Protein AF-A0A2P5GHD5-F1 (afdb_monomer)

pLDDT: mean 93.05, std 5.22, range [70.94, 98.5]

Radius of gyration: 21.15 Å; Cα contacts (8 Å, |Δi|>4): 449; chains: 1; bounding box: 54×33×58 Å

Mean predicted aligned error: 4.57 Å

Nearest PDB structures (foldseek):
  8h5y-assembly2_A  TM=4.464E-01  e=5.348E+00  Escherichia coli K-12
  3ogd-assembly1_A  TM=4.741E-01  e=8.428E+00  Escherichia coli K-12

Secondary structure (DSSP, 8-state):
---HHHHHHHH-TT-EE-GGGEEEEEEEETTEEEEEEEEEETTTEEEEEEEES---HHHHHHHHHH---SS---S-EEEE----TT---EEEEEEGGG--TTTTTSTTTGGGEEEEEEE-TTS--S---HHHHHHHIIIII-TT-TTPPP----EEEEEETTTTEE-STT--EE--HHHHHHHHHHHTT-TT-EEEEE-TTS-EEEEEEETTEEEEEETTEEEEEEHHHHHHHHHHHHH-

Organism: NCBI:txid2022662

Foldseek 3Di:
DDDPVLCCQQPNDQWDDDPQQKIWHWDDDPVWIKIWIWRDDPPAFIEIEIAIRDDDVPVVVQLVVQDDDPDQDPAWDKDAHDDDPLRQGIKIKHAPLLDCPCPPRQVVRRNRYIYIFRAHPQLALSHDDSVRSVCSCPPPQVSNYSNDDHWGWKWKFWAQPVVRDTDDDPGTDTDTPVVVLVVLVSQAQGPPIWMWIATSNRFIWIWHYHHQKIWIQGPVGIDIDGPVCVSVVVVVVHRD

Structure (mmCIF, N/CA/C/O backbone):
data_AF-A0A2P5GHD5-F1
#
_entry.id   AF-A0A2P5GHD5-F1
#
loop_
_atom_site.group_PDB
_atom_site.id
_atom_site.type_symbol
_atom_site.label_atom_id
_atom_site.label_alt_id
_atom_site.label_comp_id
_atom_site.label_asym_id
_atom_site.label_entity_id
_atom_site.label_seq_id
_atom_site.pdbx_PDB_ins_code
_atom_site.Cartn_x
_atom_site.Cartn_y
_atom_site.Cartn_z
_atom_site.occupancy
_atom_site.B_iso_or_equiv
_atom_site.auth_seq_id
_atom_site.auth_comp_id
_atom_site.auth_asym_id
_atom_site.auth_atom_id
_atom_site.pdbx_PDB_model_num
ATOM 1 N N . MET A 1 1 ? 19.224 -9.158 -13.650 1.00 85.81 1 MET A N 1
ATOM 2 C CA . MET A 1 1 ? 19.595 -7.791 -14.054 1.00 85.81 1 MET A CA 1
ATOM 3 C C . MET A 1 1 ? 19.069 -7.522 -15.447 1.00 85.81 1 MET A C 1
ATOM 5 O O . MET A 1 1 ? 19.500 -8.164 -16.404 1.00 85.81 1 MET A O 1
ATOM 9 N N . ILE A 1 2 ? 18.121 -6.603 -15.529 1.00 91.50 2 ILE A N 1
ATOM 10 C CA . ILE A 1 2 ? 17.525 -6.087 -16.758 1.00 91.50 2 ILE A CA 1
ATOM 11 C C . ILE A 1 2 ? 18.485 -5.067 -17.388 1.00 91.50 2 ILE A C 1
ATOM 13 O O . ILE A 1 2 ? 19.127 -4.286 -16.685 1.00 91.50 2 ILE A O 1
ATOM 17 N N . THR A 1 3 ? 18.615 -5.085 -18.713 1.00 91.94 3 THR A N 1
ATOM 18 C CA . THR A 1 3 ? 19.484 -4.164 -19.463 1.00 91.94 3 THR A CA 1
ATOM 19 C C . THR A 1 3 ? 18.675 -3.149 -20.266 1.00 91.94 3 THR A C 1
ATOM 21 O O . THR A 1 3 ? 17.486 -3.342 -20.504 1.00 91.94 3 THR A O 1
ATOM 24 N N . TYR A 1 4 ? 19.329 -2.087 -20.743 1.00 92.12 4 TYR A N 1
ATOM 25 C CA . TYR A 1 4 ? 18.703 -1.124 -21.655 1.00 92.12 4 TYR A CA 1
ATOM 26 C C . TYR A 1 4 ? 18.095 -1.807 -22.893 1.00 92.12 4 TYR A C 1
ATOM 28 O O . TYR A 1 4 ? 16.948 -1.546 -23.238 1.00 92.12 4 TYR A O 1
ATOM 36 N N . GLN A 1 5 ? 18.825 -2.741 -23.518 1.00 93.06 5 GLN A N 1
ATOM 37 C CA . GLN A 1 5 ? 18.338 -3.447 -24.708 1.00 93.06 5 GLN A CA 1
ATOM 38 C C . GLN A 1 5 ? 17.098 -4.297 -24.410 1.00 93.06 5 GLN A C 1
ATOM 40 O O . GLN A 1 5 ? 16.215 -4.407 -25.255 1.00 93.06 5 GLN A O 1
ATOM 45 N N . ASP A 1 6 ? 17.007 -4.871 -23.208 1.00 93.31 6 ASP A N 1
ATOM 46 C CA . ASP A 1 6 ? 15.816 -5.612 -22.785 1.00 93.31 6 ASP A CA 1
ATOM 47 C C . ASP A 1 6 ? 14.590 -4.704 -22.721 1.00 93.31 6 ASP A C 1
ATOM 49 O O . ASP A 1 6 ? 13.514 -5.086 -23.174 1.00 93.31 6 ASP A O 1
ATOM 53 N N . LEU A 1 7 ? 14.768 -3.490 -22.194 1.00 94.00 7 LEU A N 1
ATOM 54 C CA . LEU A 1 7 ? 13.704 -2.495 -22.134 1.00 94.00 7 LEU A CA 1
ATOM 55 C C . LEU A 1 7 ? 13.294 -2.028 -23.529 1.00 94.00 7 LEU A C 1
ATOM 57 O O . LEU A 1 7 ? 12.102 -1.976 -23.806 1.00 94.00 7 LEU A O 1
ATOM 61 N N . VAL A 1 8 ? 14.253 -1.761 -24.420 1.00 94.06 8 VAL A N 1
ATOM 62 C CA . VAL A 1 8 ? 13.951 -1.370 -25.807 1.00 94.06 8 VAL A CA 1
ATOM 63 C C . VAL A 1 8 ? 13.202 -2.477 -26.545 1.00 94.06 8 VAL A C 1
ATOM 65 O O . VAL A 1 8 ? 12.198 -2.213 -27.200 1.00 94.06 8 VAL A O 1
ATOM 68 N N . ASN A 1 9 ? 13.632 -3.731 -26.393 1.00 92.81 9 ASN A N 1
ATOM 69 C CA . ASN A 1 9 ? 12.963 -4.872 -27.017 1.00 92.81 9 ASN A CA 1
ATOM 70 C C . ASN A 1 9 ? 11.546 -5.097 -26.462 1.00 92.81 9 ASN A C 1
ATOM 72 O O . ASN A 1 9 ? 10.671 -5.546 -27.197 1.00 92.81 9 ASN A O 1
ATOM 76 N N . GLY A 1 10 ? 11.326 -4.819 -25.172 1.00 90.12 10 GLY A N 1
ATOM 77 C CA . GLY A 1 10 ? 10.049 -5.061 -24.499 1.00 90.12 10 GLY A CA 1
ATOM 78 C C . GLY A 1 10 ? 9.042 -3.910 -24.580 1.00 90.12 10 GLY A C 1
ATOM 79 O O . GLY A 1 10 ? 7.839 -4.155 -24.609 1.00 90.12 10 GLY A O 1
ATOM 80 N N . PHE A 1 11 ? 9.518 -2.664 -24.605 1.00 90.50 11 PHE A N 1
ATOM 81 C CA . PHE A 1 11 ? 8.690 -1.457 -24.469 1.00 90.50 11 PHE A CA 1
ATOM 82 C C . PHE A 1 11 ? 8.931 -0.415 -25.575 1.00 90.50 11 PHE A C 1
ATOM 84 O O . PHE A 1 11 ? 8.240 0.602 -25.608 1.00 90.50 11 PHE A O 1
ATOM 91 N N . GLY A 1 12 ? 9.854 -0.671 -26.507 1.00 88.88 12 GLY A N 1
ATOM 92 C CA . GLY A 1 12 ? 10.156 0.205 -27.640 1.00 88.88 12 GLY A CA 1
ATOM 93 C C . GLY A 1 12 ? 11.218 1.265 -27.341 1.00 88.88 12 GLY A C 1
ATOM 94 O O . GLY A 1 12 ? 11.852 1.268 -26.294 1.00 88.88 12 GLY A O 1
ATOM 95 N N . GLU A 1 13 ? 11.433 2.184 -28.281 1.00 81.31 13 GLU A N 1
ATOM 96 C CA . GLU A 1 13 ? 12.562 3.132 -28.254 1.00 81.31 13 GLU A CA 1
ATOM 97 C C . GLU A 1 13 ? 12.368 4.345 -27.322 1.00 81.31 13 GLU A C 1
ATOM 99 O O . GLU A 1 13 ? 13.263 5.176 -27.198 1.00 81.31 13 GLU A O 1
ATOM 104 N N . SER A 1 14 ? 11.238 4.449 -26.616 1.00 85.31 14 SER A N 1
ATOM 105 C CA . SER A 1 14 ? 10.939 5.557 -25.690 1.00 85.31 14 SER A CA 1
ATOM 106 C C . SER A 1 14 ? 11.688 5.479 -24.348 1.00 85.31 14 SER A C 1
ATOM 108 O O . SER A 1 14 ? 11.356 6.208 -23.412 1.00 85.31 14 SER A O 1
ATOM 110 N N . ILE A 1 15 ? 12.688 4.597 -24.232 1.00 94.81 15 ILE A N 1
ATOM 111 C CA . ILE A 1 15 ? 13.486 4.431 -23.015 1.00 94.81 15 ILE A CA 1
ATOM 112 C C . ILE A 1 15 ? 14.480 5.585 -22.877 1.00 94.81 15 ILE A C 1
ATOM 114 O O . ILE A 1 15 ? 15.454 5.696 -23.626 1.00 94.81 15 ILE A O 1
ATOM 118 N N . GLU A 1 16 ? 14.288 6.391 -21.843 1.00 94.81 16 GLU A N 1
ATOM 119 C CA . GLU A 1 16 ? 15.212 7.432 -21.416 1.00 94.81 16 GLU A CA 1
ATOM 120 C C . GLU A 1 16 ? 16.209 6.861 -20.397 1.00 94.81 16 GLU A C 1
ATOM 122 O O . GLU A 1 16 ? 15.845 6.110 -19.488 1.00 94.81 16 GLU A O 1
ATOM 127 N N . THR A 1 17 ? 17.484 7.234 -20.518 1.00 93.75 17 THR A N 1
ATOM 128 C CA . THR A 1 17 ? 18.496 6.937 -19.494 1.00 93.75 17 THR A CA 1
ATOM 129 C C . THR A 1 17 ? 18.671 8.157 -18.601 1.00 93.75 17 THR A C 1
ATOM 131 O O . THR A 1 17 ? 19.081 9.222 -19.060 1.00 93.75 17 THR A O 1
ATOM 134 N N . LEU A 1 18 ? 18.367 7.993 -17.318 1.00 92.88 18 LEU A N 1
ATOM 135 C CA . LEU A 1 18 ? 18.652 8.962 -16.269 1.00 92.88 18 LEU A CA 1
ATOM 136 C C . LEU A 1 18 ? 20.032 8.668 -15.647 1.00 92.88 18 LEU A C 1
ATOM 138 O O . LEU A 1 18 ? 20.788 7.808 -16.105 1.00 92.88 18 LEU A O 1
ATOM 142 N N . LYS A 1 19 ? 20.402 9.407 -14.598 1.00 87.19 19 LYS A N 1
ATOM 143 C CA . LYS A 1 19 ? 21.680 9.201 -13.897 1.00 87.19 19 LYS A CA 1
ATOM 144 C C . LYS A 1 19 ? 21.729 7.844 -13.180 1.00 87.19 19 LYS A C 1
ATOM 146 O O . LYS A 1 19 ? 20.702 7.244 -12.881 1.00 87.19 19 LYS A O 1
ATOM 151 N N . ASP A 1 20 ? 22.948 7.378 -12.907 1.00 83.31 20 ASP A N 1
ATOM 152 C CA . ASP A 1 20 ? 23.245 6.245 -12.016 1.00 83.31 20 ASP A CA 1
ATOM 153 C C . ASP A 1 20 ? 22.581 4.905 -12.384 1.00 83.31 20 ASP A C 1
ATOM 155 O O . ASP A 1 20 ? 22.297 4.080 -11.515 1.00 83.31 20 ASP A O 1
ATOM 159 N N . GLY A 1 21 ? 22.368 4.658 -13.682 1.00 86.06 21 GLY A N 1
ATOM 160 C CA . GLY A 1 21 ? 21.800 3.397 -14.175 1.00 86.06 21 GLY A CA 1
ATOM 161 C C . GLY A 1 21 ? 20.287 3.287 -13.984 1.00 86.06 21 GLY A C 1
ATOM 162 O O . GLY A 1 21 ? 19.753 2.179 -13.905 1.00 86.06 21 GLY A O 1
ATOM 163 N N . VAL A 1 22 ? 19.604 4.427 -13.866 1.00 94.44 22 VAL A N 1
ATOM 164 C CA . VAL A 1 22 ? 18.144 4.505 -13.844 1.00 94.44 22 VAL A CA 1
ATOM 165 C C . VAL A 1 22 ? 17.623 4.665 -15.271 1.00 94.44 22 VAL A C 1
ATOM 167 O O . VAL A 1 22 ? 18.031 5.572 -15.992 1.00 94.44 22 VAL A O 1
ATOM 170 N N . PHE A 1 23 ? 16.691 3.809 -15.668 1.00 96.44 23 PHE A N 1
ATOM 171 C CA . PHE A 1 23 ? 15.946 3.913 -16.917 1.00 96.44 23 PHE A CA 1
ATOM 172 C C . PHE A 1 23 ? 14.531 4.394 -16.643 1.00 96.44 23 PHE A C 1
ATOM 174 O O . PHE A 1 23 ? 13.930 4.035 -15.633 1.00 96.44 23 PHE A O 1
ATOM 181 N N . LYS A 1 24 ? 13.985 5.181 -17.558 1.00 97.31 24 LYS A N 1
ATOM 182 C CA . LYS A 1 24 ? 12.635 5.723 -17.476 1.00 97.31 24 LYS A CA 1
ATOM 183 C C . LYS A 1 24 ? 11.902 5.442 -18.774 1.00 97.31 24 LYS A C 1
ATOM 185 O O . LYS A 1 24 ? 12.465 5.606 -19.849 1.00 97.31 24 LYS A O 1
ATOM 190 N N . PHE A 1 25 ? 10.649 5.024 -18.673 1.00 96.12 25 PHE A N 1
ATOM 191 C CA . PHE A 1 25 ? 9.790 4.798 -19.830 1.00 96.12 25 PHE A CA 1
ATOM 192 C C . PHE A 1 25 ? 8.318 4.894 -19.448 1.00 96.12 25 PHE A C 1
ATOM 194 O O . PHE A 1 25 ? 7.948 4.812 -18.273 1.00 96.12 25 PHE A O 1
ATOM 201 N N . LYS A 1 26 ? 7.463 5.097 -20.448 1.00 94.75 26 LYS A N 1
ATOM 202 C CA . LYS A 1 26 ? 6.037 5.363 -20.253 1.00 94.75 26 LYS A CA 1
ATOM 203 C C . LYS A 1 26 ? 5.220 4.235 -20.872 1.00 94.75 26 LYS A C 1
ATOM 205 O O . LYS A 1 26 ? 5.523 3.774 -21.967 1.00 94.75 26 LYS A O 1
ATOM 210 N N . ILE A 1 27 ? 4.183 3.802 -20.164 1.00 92.81 27 ILE A N 1
ATOM 211 C CA . ILE A 1 27 ? 3.123 2.955 -20.711 1.00 92.81 27 ILE A CA 1
ATOM 212 C C . ILE A 1 27 ? 1.876 3.826 -20.778 1.00 92.81 27 ILE A C 1
ATOM 214 O O . ILE A 1 27 ? 1.334 4.224 -19.746 1.00 92.81 27 ILE A O 1
ATOM 218 N N . GLU A 1 28 ? 1.448 4.144 -21.992 1.00 92.88 28 GLU A N 1
ATOM 219 C CA . GLU A 1 28 ? 0.293 5.000 -22.239 1.00 92.88 28 GLU A CA 1
ATOM 220 C C . GLU A 1 28 ? -0.932 4.147 -22.556 1.00 92.88 28 GLU A C 1
ATOM 222 O O . GLU A 1 28 ? -0.920 3.306 -23.455 1.00 92.88 28 GLU A O 1
ATOM 227 N N . VAL A 1 29 ? -2.005 4.369 -21.803 1.00 91.62 29 VAL A N 1
ATOM 228 C CA . VAL A 1 29 ? -3.330 3.813 -22.084 1.00 91.62 29 VAL A CA 1
ATOM 229 C C . VAL A 1 29 ? -4.346 4.958 -22.118 1.00 91.62 29 VAL A C 1
ATOM 231 O O . VAL A 1 29 ? -4.087 6.011 -21.538 1.00 91.62 29 VAL A O 1
ATOM 234 N N . PRO A 1 30 ? -5.533 4.794 -22.732 1.00 95.06 30 PRO A N 1
ATOM 235 C CA . PRO A 1 30 ? -6.465 5.912 -22.924 1.00 95.06 30 PRO A CA 1
ATOM 236 C C . PRO A 1 30 ? -6.857 6.674 -21.648 1.00 95.06 30 PRO A C 1
ATOM 238 O O . PRO A 1 30 ? -7.189 7.852 -21.712 1.00 95.06 30 PRO A O 1
ATOM 241 N N . ALA A 1 31 ? -6.844 6.007 -20.490 1.00 95.19 31 ALA A N 1
ATOM 242 C CA . ALA A 1 31 ? -7.262 6.594 -19.219 1.00 95.19 31 ALA A CA 1
ATOM 243 C C . ALA A 1 31 ? -6.120 7.222 -18.399 1.00 95.19 31 ALA A C 1
ATOM 245 O O . ALA A 1 31 ? -6.403 7.979 -17.470 1.00 95.19 31 ALA A O 1
ATOM 246 N N . PHE A 1 32 ? -4.859 6.858 -18.653 1.00 95.69 32 PHE A N 1
ATOM 247 C CA . PHE A 1 32 ? -3.715 7.327 -17.868 1.00 95.69 32 PHE A CA 1
ATOM 248 C C . PHE A 1 32 ? -2.374 6.991 -18.524 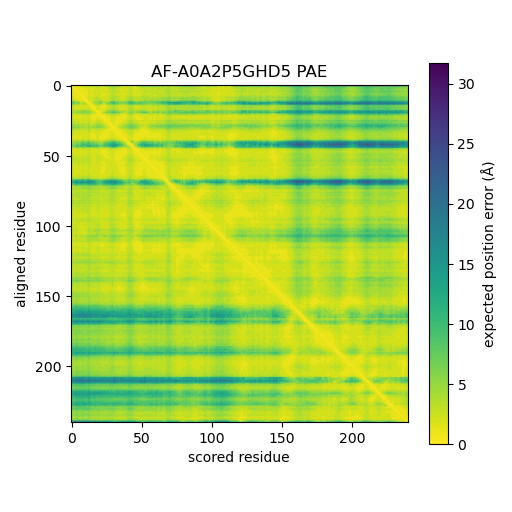1.00 95.69 32 PHE A C 1
ATOM 250 O O . PHE A 1 32 ? -2.258 6.043 -19.301 1.00 95.69 32 PHE A O 1
ATOM 257 N N . THR A 1 33 ? -1.337 7.702 -18.092 1.00 96.50 33 THR A N 1
ATOM 258 C CA . THR A 1 33 ? 0.060 7.370 -18.379 1.00 96.50 33 THR A CA 1
ATOM 259 C C . THR A 1 33 ? 0.704 6.790 -17.129 1.00 96.50 33 THR A C 1
ATOM 261 O O . THR A 1 33 ? 0.609 7.368 -16.046 1.00 96.50 33 THR A O 1
ATOM 264 N N . LEU A 1 34 ? 1.359 5.638 -17.263 1.00 96.62 34 LEU A N 1
ATOM 265 C CA . LEU A 1 34 ? 2.167 5.042 -16.206 1.00 96.62 34 LEU A CA 1
ATOM 266 C C . LEU A 1 34 ? 3.647 5.284 -16.502 1.00 96.62 34 LEU A C 1
ATOM 268 O O . LEU A 1 34 ? 4.196 4.744 -17.462 1.00 96.62 34 LEU A O 1
ATOM 272 N N . PHE A 1 35 ? 4.292 6.073 -15.655 1.00 97.44 35 PHE A N 1
ATOM 273 C CA . PHE A 1 35 ? 5.732 6.276 -15.652 1.00 97.44 35 PHE A CA 1
ATOM 274 C C . PHE A 1 35 ? 6.396 5.133 -14.890 1.00 97.44 35 PHE A C 1
ATOM 276 O O . PHE A 1 35 ? 6.056 4.850 -13.739 1.00 97.44 35 PHE A O 1
ATOM 283 N N . ASN A 1 36 ? 7.335 4.467 -15.553 1.00 97.62 36 ASN A N 1
ATOM 284 C CA . ASN A 1 36 ? 8.119 3.370 -15.014 1.00 97.62 36 ASN A CA 1
ATOM 285 C C . ASN A 1 36 ? 9.557 3.851 -14.877 1.00 97.62 36 ASN A C 1
ATOM 287 O O . ASN A 1 36 ? 10.172 4.254 -15.862 1.00 97.62 36 ASN A O 1
ATOM 291 N N . TYR A 1 37 ? 10.083 3.774 -13.664 1.00 97.81 37 TYR A N 1
ATOM 292 C CA . TYR A 1 37 ? 11.466 4.078 -13.343 1.00 97.81 37 TYR A CA 1
ATOM 293 C C . TYR A 1 37 ? 12.121 2.787 -12.876 1.00 97.81 37 TYR A C 1
ATOM 295 O O . TYR A 1 37 ? 11.646 2.159 -11.934 1.00 97.81 37 TYR A O 1
ATOM 303 N N . LEU A 1 38 ? 13.169 2.344 -13.560 1.00 97.12 38 LEU A N 1
ATOM 304 C CA . LEU A 1 38 ? 13.866 1.104 -13.259 1.00 97.12 38 LEU A CA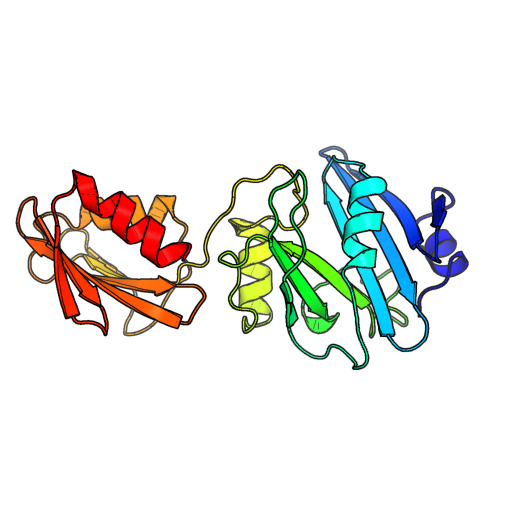 1
ATOM 305 C C . LEU A 1 38 ? 15.325 1.404 -12.947 1.00 97.12 38 LEU A C 1
ATOM 307 O O . LEU A 1 38 ? 16.085 1.790 -13.830 1.00 97.12 38 LEU A O 1
ATOM 311 N N . TRP A 1 39 ? 15.728 1.184 -11.703 1.00 95.19 39 TRP A N 1
ATOM 312 C CA . TRP A 1 39 ? 17.124 1.254 -11.303 1.00 95.19 39 TRP A CA 1
ATOM 313 C C . TRP A 1 39 ? 17.758 -0.132 -11.340 1.00 95.19 39 TRP A C 1
ATOM 315 O O . TRP A 1 39 ? 17.451 -0.987 -10.506 1.00 95.19 39 TRP A O 1
ATOM 325 N N . CYS A 1 40 ? 18.648 -0.358 -12.303 1.00 89.12 40 CYS A N 1
ATOM 326 C CA . CYS A 1 40 ? 19.341 -1.634 -12.456 1.00 89.12 40 CYS A CA 1
ATOM 327 C C . CYS A 1 40 ? 20.681 -1.590 -11.715 1.00 89.12 40 CYS A C 1
ATOM 329 O O . CYS A 1 40 ? 21.641 -0.980 -12.193 1.00 89.12 40 CYS A O 1
ATOM 331 N N . LYS A 1 41 ? 20.778 -2.256 -10.555 1.00 77.19 41 LYS A N 1
ATOM 332 C CA . LYS A 1 41 ? 22.007 -2.279 -9.749 1.00 77.19 41 LYS A CA 1
ATOM 333 C C . LYS A 1 41 ? 22.558 -3.691 -9.593 1.00 77.19 41 LYS A C 1
ATOM 335 O O . LYS A 1 41 ? 21.956 -4.574 -8.982 1.00 77.19 41 LYS A O 1
ATOM 340 N N . ARG A 1 42 ? 23.778 -3.897 -10.093 1.00 71.19 42 ARG A N 1
ATOM 341 C CA . ARG A 1 42 ? 24.470 -5.189 -10.010 1.00 71.19 42 ARG A CA 1
ATOM 342 C C . ARG A 1 42 ? 24.625 -5.633 -8.548 1.00 71.19 42 ARG A C 1
ATOM 344 O O . ARG A 1 42 ? 25.182 -4.901 -7.739 1.00 71.19 42 ARG A O 1
ATOM 351 N N . GLY A 1 43 ? 24.158 -6.842 -8.232 1.00 70.94 43 GLY A N 1
ATOM 352 C CA . GLY A 1 43 ? 24.301 -7.473 -6.912 1.00 70.94 43 GLY A CA 1
ATOM 353 C C . GLY A 1 43 ? 23.210 -7.140 -5.884 1.00 70.94 43 GLY A C 1
ATOM 354 O O . GLY A 1 43 ? 23.098 -7.863 -4.898 1.00 70.94 43 GLY A O 1
ATOM 355 N N . SER A 1 44 ? 22.386 -6.110 -6.116 1.00 73.19 44 SER A N 1
ATOM 356 C CA . SER A 1 44 ? 21.315 -5.693 -5.189 1.00 73.19 44 SER A CA 1
ATOM 357 C C . SER A 1 44 ? 19.896 -5.934 -5.723 1.00 73.19 44 SER A C 1
ATOM 359 O O . SER A 1 44 ? 18.945 -5.795 -4.958 1.00 73.19 44 SER A O 1
ATOM 361 N N . GLY A 1 45 ? 19.757 -6.314 -6.997 1.00 86.19 45 GLY A N 1
ATOM 362 C CA . GLY A 1 45 ? 18.473 -6.476 -7.688 1.00 86.19 45 GLY A CA 1
ATOM 363 C C . GLY A 1 45 ? 18.112 -5.269 -8.559 1.00 86.19 45 GLY A C 1
ATOM 364 O O . GLY A 1 45 ? 18.816 -4.256 -8.562 1.00 86.19 45 GLY A O 1
ATOM 365 N N . ASP A 1 46 ? 17.016 -5.396 -9.307 1.00 93.44 46 ASP A N 1
ATOM 366 C CA . ASP A 1 46 ? 16.482 -4.327 -10.157 1.00 93.44 46 ASP A CA 1
ATOM 367 C C . ASP A 1 46 ? 15.280 -3.685 -9.446 1.00 93.44 46 ASP A C 1
ATOM 369 O O . ASP A 1 46 ? 14.350 -4.388 -9.058 1.00 93.44 46 ASP A O 1
ATOM 373 N N . PHE A 1 47 ? 15.281 -2.365 -9.248 1.00 95.62 47 PHE A N 1
ATOM 374 C CA . PHE A 1 47 ? 14.259 -1.667 -8.457 1.00 95.62 47 PHE A CA 1
ATOM 375 C C . PHE A 1 47 ? 13.316 -0.869 -9.350 1.00 95.62 47 PHE A C 1
ATOM 377 O O . PHE A 1 47 ? 13.713 0.126 -9.955 1.00 95.62 47 PHE A O 1
ATOM 384 N N . LEU A 1 48 ? 12.053 -1.274 -9.391 1.00 97.56 48 LEU A N 1
ATOM 385 C CA . LEU A 1 48 ? 11.001 -0.620 -10.157 1.00 97.56 48 LEU A CA 1
ATOM 386 C C . LEU A 1 48 ? 10.206 0.328 -9.265 1.00 97.56 48 LEU A C 1
ATOM 388 O O . LEU A 1 48 ? 9.598 -0.105 -8.293 1.00 97.56 48 LEU A O 1
ATOM 392 N N . LEU A 1 49 ? 10.167 1.600 -9.628 1.00 98.12 49 LEU A N 1
ATOM 393 C CA . LEU A 1 49 ? 9.296 2.611 -9.051 1.00 98.12 49 LEU A CA 1
ATOM 394 C C . LEU A 1 49 ? 8.272 3.030 -10.113 1.00 98.12 49 LEU A C 1
ATOM 396 O O . LEU A 1 49 ? 8.610 3.201 -11.284 1.00 98.12 49 LEU A O 1
ATOM 400 N N . LEU A 1 50 ? 7.012 3.171 -9.707 1.00 97.56 50 LEU A N 1
ATOM 401 C CA . LEU A 1 50 ? 5.900 3.488 -10.600 1.00 97.56 50 LEU A CA 1
ATOM 402 C C . LEU A 1 50 ? 5.220 4.781 -10.175 1.00 97.56 50 LEU A C 1
ATOM 404 O O . LEU A 1 50 ? 5.061 5.030 -8.979 1.00 97.56 50 LEU A O 1
ATOM 408 N N . SER A 1 51 ? 4.775 5.550 -11.164 1.00 97.94 51 SER A N 1
ATOM 409 C CA . SER A 1 51 ? 3.949 6.733 -10.956 1.00 97.94 51 SER A CA 1
ATOM 410 C C . SER A 1 51 ? 2.879 6.852 -12.027 1.00 97.94 51 SER A C 1
ATOM 412 O O . SER A 1 51 ? 3.153 6.756 -13.222 1.00 97.94 51 SER A O 1
ATOM 414 N N . LYS A 1 52 ? 1.644 7.087 -11.611 1.00 97.50 52 LYS A N 1
ATOM 415 C CA . LYS A 1 52 ? 0.500 7.304 -12.482 1.00 97.50 52 LYS A CA 1
ATOM 416 C C . LYS A 1 52 ? 0.301 8.799 -12.689 1.00 97.50 52 LYS A C 1
ATOM 418 O O . LYS A 1 52 ? 0.083 9.534 -11.733 1.00 97.50 52 LYS A O 1
ATOM 423 N N . ASN A 1 53 ? 0.317 9.229 -13.949 1.00 97.75 53 ASN A N 1
ATOM 424 C CA . ASN A 1 53 ? 0.084 10.602 -14.412 1.00 97.75 53 ASN A CA 1
ATOM 425 C C . ASN A 1 53 ? 1.061 11.674 -13.892 1.00 97.75 53 ASN A C 1
ATOM 427 O O . ASN A 1 53 ? 0.909 12.836 -14.259 1.00 97.75 53 ASN A O 1
ATOM 431 N N . ILE A 1 54 ? 2.058 11.313 -13.080 1.00 97.50 54 ILE A N 1
ATOM 432 C CA . ILE A 1 54 ? 3.019 12.254 -12.495 1.00 97.50 54 ILE A CA 1
ATOM 433 C C . ILE A 1 54 ? 4.435 11.848 -12.897 1.00 97.50 54 ILE A C 1
ATOM 435 O O . ILE A 1 54 ? 4.889 10.746 -12.596 1.00 97.50 54 ILE A O 1
ATOM 439 N N . GLU A 1 55 ? 5.134 12.766 -13.552 1.00 97.19 55 GLU A N 1
ATOM 440 C CA . GLU A 1 55 ? 6.535 12.635 -13.942 1.00 97.19 55 GLU A CA 1
ATOM 441 C C . GLU A 1 55 ? 7.385 13.512 -13.019 1.00 97.19 55 GLU A C 1
ATOM 443 O O . GLU A 1 55 ? 7.293 14.738 -13.074 1.00 97.19 55 GLU A O 1
ATOM 448 N N . ASP A 1 56 ? 8.192 12.899 -12.153 1.00 97.62 56 ASP A N 1
ATOM 449 C CA . ASP A 1 56 ? 9.043 13.632 -11.209 1.00 97.62 56 ASP A CA 1
ATOM 450 C C . ASP A 1 56 ? 10.382 12.922 -10.989 1.00 97.62 56 ASP A C 1
ATOM 452 O O . ASP A 1 56 ? 10.610 12.180 -10.031 1.00 97.62 56 ASP A O 1
ATOM 456 N N . ASP A 1 57 ? 11.308 13.189 -11.905 1.00 97.19 57 ASP A N 1
ATOM 457 C CA . ASP A 1 57 ? 12.633 12.572 -11.923 1.00 97.19 57 ASP A CA 1
ATOM 458 C C . ASP A 1 57 ? 13.490 12.986 -10.705 1.00 97.19 57 ASP A C 1
ATOM 460 O O . ASP A 1 57 ? 14.409 12.260 -10.305 1.00 97.19 57 ASP A O 1
ATOM 464 N N . LYS A 1 58 ? 13.185 14.131 -10.070 1.00 96.69 58 LYS A N 1
ATOM 465 C CA . LYS A 1 58 ? 13.860 14.573 -8.838 1.00 96.69 58 LYS A CA 1
ATOM 466 C C . LYS A 1 58 ? 13.418 13.726 -7.655 1.00 96.69 58 LYS A C 1
ATOM 468 O O . LYS A 1 58 ? 14.271 13.290 -6.881 1.00 96.69 58 LYS A O 1
ATOM 473 N N . PHE A 1 59 ? 12.119 13.465 -7.526 1.00 97.75 59 PHE A N 1
ATOM 474 C CA . PHE A 1 59 ? 11.606 12.578 -6.489 1.00 97.75 59 PHE A CA 1
ATOM 475 C C . PHE A 1 59 ? 12.092 11.138 -6.673 1.00 97.75 59 PHE A C 1
ATOM 477 O O . PHE A 1 59 ? 12.504 10.509 -5.705 1.00 97.75 59 PHE A O 1
ATOM 484 N N . VAL A 1 60 ? 12.157 10.640 -7.908 1.00 97.56 60 VAL A N 1
ATOM 485 C CA . VAL A 1 60 ? 12.729 9.315 -8.215 1.00 97.56 60 VAL A CA 1
ATOM 486 C C . VAL A 1 60 ? 14.186 9.227 -7.761 1.00 97.56 60 VAL A C 1
ATOM 488 O O . VAL A 1 60 ? 14.574 8.280 -7.075 1.00 97.56 60 VAL A O 1
ATOM 491 N N . SER A 1 61 ? 14.985 10.244 -8.099 1.00 96.12 61 SER A N 1
ATOM 492 C CA . SER A 1 61 ? 16.389 10.334 -7.678 1.00 96.12 61 SER A CA 1
ATOM 493 C C . SER A 1 61 ? 16.510 10.369 -6.151 1.00 96.12 61 SER A C 1
ATOM 495 O O . SER A 1 61 ? 17.363 9.692 -5.578 1.00 96.12 61 SER A O 1
ATOM 497 N N . PHE A 1 62 ? 15.623 11.115 -5.483 1.00 96.62 62 PHE A N 1
ATOM 498 C CA . PHE A 1 62 ? 15.513 11.117 -4.028 1.00 96.62 62 PHE A CA 1
ATOM 499 C C . PHE A 1 62 ? 15.216 9.710 -3.490 1.00 96.62 62 PHE A C 1
ATOM 501 O O . PHE A 1 62 ? 15.997 9.223 -2.678 1.00 96.62 62 PHE A O 1
ATOM 508 N N . ILE A 1 63 ? 14.175 9.023 -3.974 1.00 96.88 63 ILE A N 1
ATOM 509 C CA . ILE A 1 63 ? 13.792 7.677 -3.520 1.00 96.88 63 ILE A CA 1
ATOM 510 C C . ILE A 1 63 ? 14.950 6.689 -3.648 1.00 96.88 63 ILE A C 1
ATOM 512 O O . ILE A 1 63 ? 15.296 6.027 -2.670 1.00 96.88 63 ILE A O 1
ATOM 516 N N . TYR A 1 64 ? 15.601 6.620 -4.810 1.00 95.19 64 TYR A N 1
ATOM 517 C CA . TYR A 1 64 ? 16.721 5.698 -4.997 1.00 95.19 64 TYR A CA 1
ATOM 518 C C . TYR A 1 64 ? 17.938 6.050 -4.134 1.00 95.19 64 TYR A C 1
ATOM 520 O O . TYR A 1 64 ? 18.641 5.140 -3.698 1.00 95.19 64 TYR A O 1
ATOM 528 N N . SER A 1 65 ? 18.151 7.327 -3.792 1.00 93.75 65 SER A N 1
ATOM 529 C CA . SER A 1 65 ? 19.198 7.717 -2.834 1.00 93.75 65 SER A CA 1
ATOM 530 C C . SER A 1 65 ? 18.947 7.215 -1.405 1.00 93.75 65 SER A C 1
ATOM 532 O O . SER A 1 65 ? 19.901 7.064 -0.645 1.00 93.75 65 SER A O 1
ATOM 534 N N . GLN A 1 66 ? 17.689 6.939 -1.030 1.00 94.31 66 GLN A N 1
ATOM 535 C CA . GLN A 1 66 ? 17.343 6.421 0.302 1.00 94.31 66 GLN A CA 1
ATOM 536 C C . GLN A 1 66 ? 17.592 4.910 0.435 1.00 94.31 66 GLN A C 1
ATOM 538 O O . GLN A 1 66 ? 17.612 4.367 1.540 1.00 94.31 66 GLN A O 1
ATOM 543 N N . LEU A 1 67 ? 17.775 4.208 -0.684 1.00 91.25 67 LEU A N 1
ATOM 544 C CA . LEU A 1 67 ? 17.958 2.764 -0.706 1.00 91.25 67 LEU A CA 1
ATOM 545 C C . LEU A 1 67 ? 19.394 2.384 -0.318 1.00 91.25 67 LEU A C 1
ATOM 547 O O . LEU A 1 67 ? 20.357 2.705 -1.017 1.00 91.25 67 LEU A O 1
ATOM 551 N N . SER A 1 68 ? 19.538 1.613 0.760 1.00 83.75 68 SER A N 1
ATOM 552 C CA . SER A 1 68 ? 20.808 1.009 1.172 1.00 83.75 68 SER A CA 1
ATOM 553 C C . SER A 1 68 ? 20.622 -0.492 1.392 1.00 83.75 68 SER A C 1
ATOM 555 O O . SER A 1 68 ? 19.922 -0.917 2.307 1.00 83.75 68 SER A O 1
ATOM 557 N N . PHE A 1 69 ? 21.229 -1.321 0.535 1.00 74.19 69 PHE A N 1
ATOM 558 C CA . PHE A 1 69 ? 21.058 -2.774 0.614 1.00 74.19 69 PHE A CA 1
ATOM 559 C C . PHE A 1 69 ? 22.372 -3.526 0.510 1.00 74.19 69 PHE A C 1
ATOM 561 O O . PHE A 1 69 ? 23.070 -3.468 -0.500 1.00 74.19 69 PHE A O 1
ATOM 568 N N . ASN A 1 70 ? 22.620 -4.322 1.548 1.00 71.69 70 ASN A N 1
ATOM 569 C CA . ASN A 1 70 ? 23.714 -5.287 1.614 1.00 71.69 70 ASN A CA 1
ATOM 570 C C . ASN A 1 70 ? 23.201 -6.736 1.512 1.00 71.69 70 ASN A C 1
ATOM 572 O O . ASN A 1 70 ? 23.977 -7.676 1.670 1.00 71.69 70 ASN A O 1
ATOM 576 N N . LYS A 1 71 ? 21.886 -6.932 1.325 1.00 75.50 71 LYS A N 1
ATOM 577 C CA . LYS A 1 71 ? 21.218 -8.241 1.325 1.00 75.50 71 LYS A CA 1
ATOM 578 C C . LYS A 1 71 ? 20.102 -8.289 0.283 1.00 75.50 71 LYS A C 1
ATOM 580 O O . LYS A 1 71 ? 19.511 -7.264 -0.046 1.00 75.50 71 LYS A O 1
ATOM 585 N N . LYS A 1 72 ? 19.810 -9.498 -0.200 1.00 85.00 72 LYS A N 1
ATOM 586 C CA . LYS A 1 72 ? 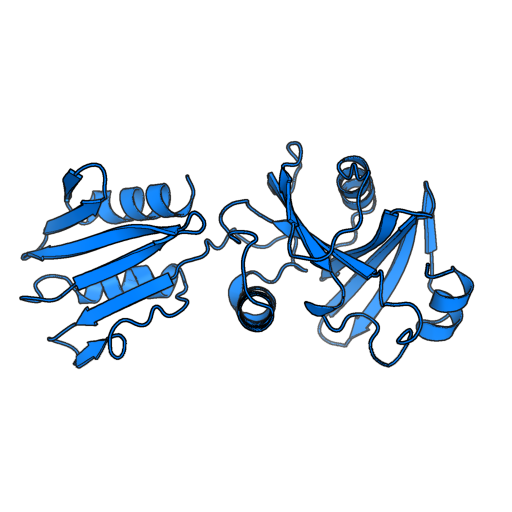18.704 -9.782 -1.120 1.00 85.00 72 LYS A CA 1
ATOM 587 C C . LYS A 1 72 ? 17.357 -9.628 -0.406 1.00 85.00 72 LYS A C 1
ATOM 589 O O . LYS A 1 72 ? 17.207 -10.089 0.723 1.00 85.00 72 LYS A O 1
ATOM 594 N N . ILE A 1 73 ? 16.385 -9.020 -1.082 1.00 89.88 73 ILE A N 1
ATOM 595 C CA . ILE A 1 73 ? 15.013 -8.847 -0.588 1.00 89.88 73 ILE A CA 1
ATOM 596 C C . ILE A 1 73 ? 14.188 -10.058 -1.036 1.00 89.88 73 ILE A C 1
ATOM 598 O O . ILE A 1 73 ? 13.977 -10.261 -2.230 1.00 89.88 73 ILE A O 1
ATOM 602 N N . THR A 1 74 ? 13.767 -10.893 -0.085 1.00 90.75 74 THR A N 1
ATOM 603 C CA . THR A 1 74 ? 13.020 -12.143 -0.347 1.00 90.75 74 THR A CA 1
ATOM 604 C C . THR A 1 74 ? 11.585 -12.125 0.176 1.00 90.75 74 THR A C 1
ATOM 606 O O . THR A 1 74 ? 10.799 -13.000 -0.170 1.00 90.75 74 THR A O 1
ATOM 609 N N . SER A 1 75 ? 11.235 -11.130 0.986 1.00 94.06 75 SER A N 1
ATOM 610 C CA . SER A 1 75 ? 9.892 -10.863 1.510 1.00 94.06 75 SER A CA 1
ATOM 611 C C . SER A 1 75 ? 9.602 -9.368 1.399 1.00 94.06 75 SER A C 1
ATOM 613 O O . SER A 1 75 ? 10.494 -8.601 1.026 1.00 94.06 75 SER A O 1
ATOM 615 N N . LEU A 1 76 ? 8.383 -8.946 1.748 1.00 96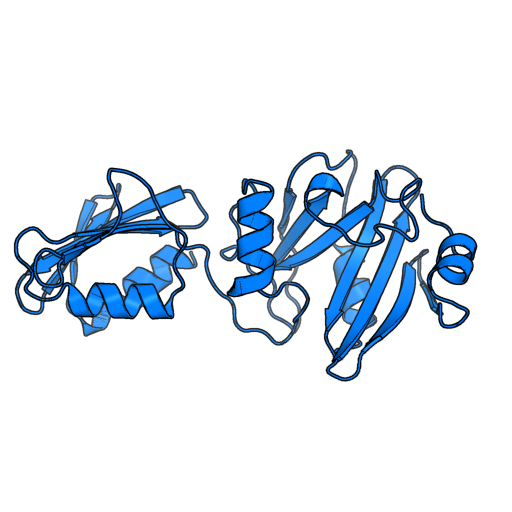.75 76 LEU A N 1
ATOM 616 C CA . LEU A 1 76 ? 8.119 -7.527 1.970 1.00 96.75 76 LEU A CA 1
ATOM 617 C C . LEU A 1 76 ? 9.140 -6.954 2.956 1.00 96.75 76 LEU A C 1
ATOM 619 O O . LEU A 1 76 ? 9.505 -7.587 3.951 1.00 96.75 76 LEU A O 1
ATOM 623 N N . ASN A 1 77 ? 9.632 -5.764 2.641 1.00 94.75 77 ASN A N 1
ATOM 624 C CA . ASN A 1 77 ? 10.544 -5.038 3.502 1.00 94.75 77 ASN A CA 1
ATOM 625 C C . ASN A 1 77 ? 10.154 -3.564 3.520 1.00 94.75 77 ASN A C 1
ATOM 627 O O . ASN A 1 77 ? 10.069 -2.928 2.471 1.00 94.75 77 ASN A O 1
ATOM 631 N N . LYS A 1 78 ? 9.894 -3.040 4.718 1.00 95.56 78 LYS A N 1
ATOM 632 C CA . LYS A 1 78 ? 9.579 -1.631 4.935 1.00 95.56 78 LYS A CA 1
ATOM 633 C C . LYS A 1 78 ? 10.829 -0.906 5.422 1.00 95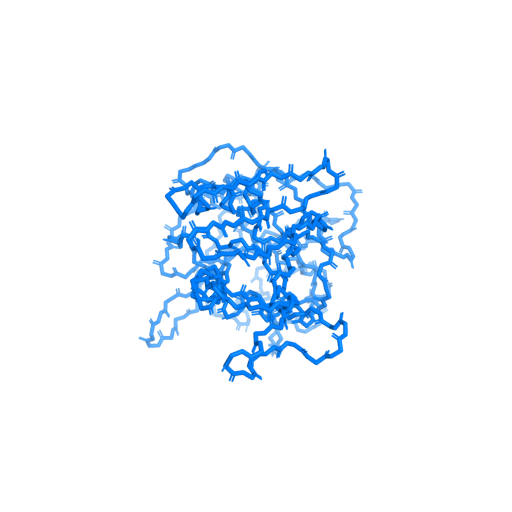.56 78 LYS A C 1
ATOM 635 O O . LYS A 1 78 ? 11.492 -1.384 6.342 1.00 95.56 78 LYS A O 1
ATOM 640 N N . VAL A 1 79 ? 11.147 0.229 4.808 1.00 95.06 79 VAL A N 1
ATOM 641 C CA . VAL A 1 79 ? 12.279 1.083 5.195 1.00 95.06 79 VAL A CA 1
ATOM 642 C C . VAL A 1 79 ? 11.809 2.520 5.363 1.00 95.06 79 VAL A C 1
ATOM 644 O O . VAL A 1 79 ? 11.023 3.002 4.555 1.00 95.06 79 VAL A O 1
ATOM 647 N N . ASN A 1 80 ? 12.289 3.206 6.396 1.00 96.75 80 ASN A N 1
ATOM 648 C CA . ASN A 1 80 ? 11.971 4.618 6.605 1.00 96.75 80 ASN A CA 1
ATOM 649 C C . ASN A 1 80 ? 12.764 5.485 5.622 1.00 96.75 80 ASN A C 1
ATOM 651 O O . ASN A 1 80 ? 13.906 5.160 5.284 1.00 96.75 80 ASN A O 1
ATOM 655 N N . ILE A 1 81 ? 12.181 6.604 5.204 1.00 97.81 81 ILE A N 1
ATOM 656 C CA . ILE A 1 81 ? 12.825 7.588 4.332 1.00 97.81 81 ILE A CA 1
ATOM 657 C C . ILE A 1 81 ? 12.773 8.987 4.929 1.00 97.81 81 ILE A C 1
ATOM 659 O O . ILE A 1 81 ? 11.978 9.289 5.816 1.00 97.81 81 ILE A O 1
ATOM 663 N N . SER A 1 82 ? 13.646 9.854 4.425 1.00 98.06 82 SER A N 1
ATOM 664 C CA . SER A 1 82 ? 13.668 11.259 4.824 1.00 98.06 82 SER A CA 1
ATOM 665 C C . SER A 1 82 ? 12.416 12.007 4.341 1.00 98.06 82 SER A C 1
ATOM 667 O O . SER A 1 82 ? 11.740 11.598 3.392 1.00 98.06 82 SER A O 1
ATOM 669 N N . THR A 1 83 ? 12.129 13.154 4.961 1.00 97.56 83 THR A N 1
ATOM 670 C CA . THR A 1 83 ? 11.031 14.035 4.546 1.00 97.56 83 THR A CA 1
ATOM 671 C C . THR A 1 83 ? 11.154 14.431 3.073 1.00 97.56 83 THR A C 1
ATOM 673 O O . THR A 1 83 ? 12.234 14.759 2.582 1.00 97.56 83 THR A O 1
ATOM 676 N N . ASN A 1 84 ? 10.022 14.439 2.376 1.00 97.81 84 ASN A N 1
ATOM 677 C CA . ASN A 1 84 ? 9.897 14.840 0.979 1.00 97.81 84 ASN A CA 1
ATOM 678 C C . ASN A 1 84 ? 8.572 15.580 0.758 1.00 97.81 84 ASN A C 1
ATOM 680 O O . ASN A 1 84 ? 7.733 15.664 1.653 1.00 97.81 84 ASN A O 1
ATOM 684 N N . HIS A 1 85 ? 8.382 16.115 -0.445 1.00 97.25 85 HIS A N 1
ATOM 685 C CA . HIS A 1 85 ? 7.245 16.979 -0.749 1.00 97.25 85 HIS A CA 1
ATOM 686 C C . HIS A 1 85 ? 5.911 16.237 -0.968 1.00 97.25 85 HIS A C 1
ATOM 688 O O . HIS A 1 85 ? 4.875 16.894 -0.958 1.00 97.25 85 HIS A O 1
ATOM 694 N N . TYR A 1 86 ? 5.912 14.905 -1.117 1.00 97.81 86 TYR A N 1
ATOM 695 C CA . TYR A 1 86 ? 4.688 14.084 -1.125 1.00 97.81 86 TYR A CA 1
ATOM 696 C C . TYR A 1 86 ? 4.285 13.615 0.285 1.00 97.81 86 TYR A C 1
ATOM 698 O O . TYR A 1 86 ? 3.186 13.103 0.492 1.00 97.81 86 TYR A O 1
ATOM 706 N N . GLY A 1 87 ? 5.164 13.786 1.276 1.00 97.56 87 GLY A N 1
ATOM 707 C CA . GLY A 1 87 ? 4.906 13.413 2.666 1.00 97.56 87 GLY A CA 1
ATOM 708 C C . GLY A 1 87 ? 5.057 11.922 2.978 1.00 97.56 87 GLY A C 1
ATOM 709 O O . GLY A 1 87 ? 4.844 11.548 4.125 1.00 97.56 87 GLY A O 1
ATOM 710 N N . PHE A 1 88 ? 5.441 11.078 2.012 1.00 98.44 88 PHE A N 1
ATOM 711 C CA . PHE A 1 88 ? 5.763 9.674 2.289 1.00 98.44 88 PHE A CA 1
ATOM 712 C C . PHE A 1 88 ? 6.907 9.584 3.297 1.00 98.44 88 PHE A C 1
ATOM 714 O O . PHE A 1 88 ? 7.901 10.295 3.168 1.00 98.44 88 PHE A O 1
ATOM 721 N N . ASP A 1 89 ? 6.796 8.696 4.271 1.00 97.94 89 ASP A N 1
ATOM 722 C CA . ASP A 1 89 ? 7.805 8.510 5.321 1.00 97.94 89 ASP A CA 1
ATOM 723 C C . ASP A 1 89 ? 8.452 7.121 5.268 1.00 97.94 89 ASP A C 1
ATOM 725 O O . ASP A 1 89 ? 9.419 6.850 5.981 1.00 97.94 89 ASP A O 1
ATOM 729 N N . SER A 1 90 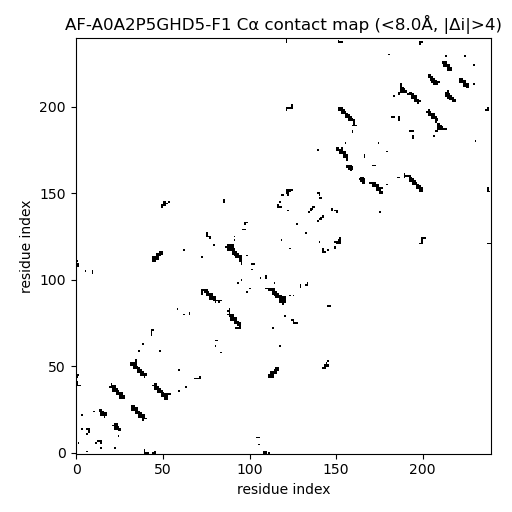? 7.948 6.250 4.391 1.00 98.06 90 SER A N 1
ATOM 730 C CA . SER A 1 90 ? 8.404 4.880 4.242 1.00 98.06 90 SER A CA 1
ATOM 731 C C . SER A 1 90 ? 8.444 4.452 2.774 1.00 98.06 90 SER A C 1
ATOM 733 O O . SER A 1 90 ? 7.746 4.985 1.911 1.00 98.06 90 SER A O 1
ATOM 735 N N . LEU A 1 91 ? 9.248 3.435 2.486 1.00 97.75 91 LEU A N 1
ATOM 736 C CA . LEU A 1 91 ? 9.193 2.657 1.256 1.00 97.75 91 LEU A CA 1
ATOM 737 C C . LEU A 1 91 ? 8.825 1.223 1.594 1.00 97.75 91 LEU A C 1
ATOM 739 O O . LEU A 1 91 ? 9.386 0.630 2.515 1.00 97.75 91 LEU A O 1
ATOM 743 N N . LEU A 1 92 ? 7.924 0.659 0.803 1.00 97.88 92 LEU A N 1
ATOM 744 C CA . LEU A 1 92 ? 7.635 -0.762 0.795 1.00 97.88 92 LEU A CA 1
ATOM 745 C C . LEU A 1 92 ? 8.313 -1.398 -0.412 1.00 97.88 92 LEU A C 1
ATOM 747 O O . LEU A 1 92 ? 8.077 -1.012 -1.558 1.00 97.88 92 LEU A O 1
ATOM 751 N N . LEU A 1 93 ? 9.163 -2.376 -0.135 1.00 96.81 93 LEU A N 1
ATOM 752 C CA . LEU A 1 93 ? 9.911 -3.130 -1.123 1.00 96.81 93 LEU A CA 1
ATOM 753 C C . LEU A 1 93 ? 9.264 -4.497 -1.254 1.00 96.81 93 LEU A C 1
ATOM 755 O O . LEU A 1 93 ? 9.276 -5.290 -0.311 1.00 96.81 93 LEU A O 1
ATOM 759 N N . ALA A 1 94 ? 8.685 -4.760 -2.417 1.00 97.12 94 ALA A N 1
ATOM 760 C CA . ALA A 1 94 ? 7.977 -5.995 -2.690 1.00 97.12 94 ALA A CA 1
ATOM 761 C C . ALA A 1 94 ? 8.730 -6.809 -3.748 1.00 97.12 94 ALA A C 1
ATOM 763 O O . ALA A 1 94 ? 8.893 -6.323 -4.867 1.00 97.12 94 ALA A O 1
ATOM 764 N N . PRO A 1 95 ? 9.203 -8.028 -3.432 1.00 95.69 95 PRO A N 1
ATOM 765 C CA . PRO A 1 95 ? 9.889 -8.855 -4.412 1.00 95.69 95 PRO A CA 1
ATOM 766 C C . PRO A 1 95 ? 8.927 -9.367 -5.487 1.00 95.69 95 PRO A C 1
ATOM 768 O O . PRO A 1 95 ? 7.708 -9.362 -5.313 1.00 95.69 95 PRO A O 1
ATOM 771 N N . SER A 1 96 ? 9.488 -9.873 -6.584 1.00 95.25 96 SER A N 1
ATOM 772 C CA . SER A 1 96 ? 8.767 -10.303 -7.790 1.00 95.25 96 SER A CA 1
ATOM 773 C C . SER A 1 96 ? 7.588 -11.260 -7.560 1.00 95.25 96 SER A C 1
ATOM 775 O O . SER A 1 96 ? 6.635 -11.237 -8.337 1.00 95.25 96 SER A O 1
ATOM 777 N N . GLY A 1 97 ? 7.590 -12.051 -6.479 1.00 95.19 97 GLY A N 1
ATOM 778 C CA . GLY A 1 97 ? 6.462 -12.909 -6.085 1.00 95.19 97 GLY A CA 1
ATOM 779 C C . GLY A 1 97 ? 5.193 -12.155 -5.651 1.00 95.19 97 GLY A C 1
ATOM 780 O O . GLY A 1 97 ? 4.102 -12.718 -5.686 1.00 95.19 97 GLY A O 1
ATOM 781 N N . TYR A 1 98 ? 5.306 -10.875 -5.291 1.00 97.06 98 TYR A N 1
ATOM 782 C CA . TYR A 1 98 ? 4.192 -10.036 -4.838 1.00 97.06 98 TYR A CA 1
ATOM 783 C C . TYR A 1 98 ? 3.517 -9.244 -5.967 1.00 97.06 98 TYR A C 1
ATOM 785 O O . TYR A 1 98 ? 2.443 -8.671 -5.772 1.00 97.06 98 TYR A O 1
ATOM 793 N N . HIS A 1 99 ? 4.115 -9.182 -7.159 1.00 95.69 99 HIS A N 1
ATOM 794 C CA . HIS A 1 99 ? 3.600 -8.360 -8.253 1.00 95.69 99 HIS A CA 1
ATOM 795 C C . HIS A 1 99 ? 3.819 -8.987 -9.631 1.00 95.69 99 HIS A C 1
ATOM 797 O O . HIS A 1 99 ? 4.744 -9.756 -9.847 1.00 95.69 99 HIS A O 1
ATOM 803 N N . GLY A 1 100 ? 2.989 -8.605 -10.605 1.00 94.31 100 GLY A N 1
ATOM 804 C CA . GLY A 1 100 ? 3.072 -9.089 -11.992 1.00 94.31 100 GLY A CA 1
ATOM 805 C C . GLY A 1 100 ? 3.824 -8.170 -12.960 1.00 94.31 100 GLY A C 1
ATOM 806 O O . GLY A 1 100 ? 3.768 -8.394 -14.162 1.00 94.31 100 GLY A O 1
ATOM 807 N N . HIS A 1 101 ? 4.480 -7.104 -12.481 1.00 94.56 101 HIS A N 1
ATOM 808 C CA . HIS A 1 101 ? 5.163 -6.154 -13.374 1.00 94.56 101 HIS A CA 1
ATOM 809 C C . HIS A 1 101 ? 6.208 -6.850 -14.253 1.00 94.56 101 HIS A C 1
ATOM 811 O O . HIS A 1 101 ? 7.052 -7.574 -13.727 1.00 94.56 101 HIS A O 1
ATOM 817 N N . PHE A 1 102 ? 6.121 -6.603 -15.562 1.00 94.06 102 PHE A N 1
ATOM 818 C CA . PHE A 1 102 ? 6.904 -7.215 -16.645 1.00 94.06 102 PHE A CA 1
ATOM 819 C C . PHE A 1 102 ? 6.612 -8.693 -16.948 1.00 94.06 102 PHE A C 1
ATOM 821 O O . PHE A 1 102 ? 7.359 -9.302 -17.714 1.00 94.06 102 PHE A O 1
ATOM 828 N N . ASN A 1 103 ? 5.526 -9.260 -16.408 1.00 93.38 103 ASN A N 1
ATOM 829 C CA . ASN A 1 103 ? 5.041 -10.568 -16.860 1.00 93.38 103 ASN A CA 1
ATOM 830 C C . ASN A 1 103 ? 4.759 -10.558 -18.366 1.00 93.38 103 ASN A C 1
ATOM 832 O O . ASN A 1 103 ? 4.164 -9.605 -18.871 1.00 93.38 103 ASN A O 1
ATOM 836 N N . GLY A 1 104 ? 5.162 -11.618 -19.063 1.00 91.50 104 GLY A N 1
ATOM 837 C CA . GLY A 1 104 ? 4.978 -11.786 -20.506 1.00 91.50 104 GLY A CA 1
ATOM 838 C C . GLY A 1 104 ? 5.912 -10.941 -21.376 1.00 91.50 104 GLY A C 1
ATOM 839 O O . GLY A 1 104 ? 5.877 -11.075 -22.595 1.00 91.50 104 GLY A O 1
ATOM 840 N N . VAL A 1 105 ? 6.740 -10.078 -20.774 1.00 90.81 105 VAL A N 1
ATOM 841 C CA . VAL A 1 105 ? 7.692 -9.213 -21.494 1.00 90.81 105 VAL A CA 1
ATOM 842 C C . VAL A 1 105 ? 9.131 -9.533 -21.093 1.00 90.81 105 VAL A C 1
ATOM 844 O O . VAL A 1 105 ? 9.995 -9.652 -21.953 1.00 90.81 105 VAL A O 1
ATOM 847 N N . LEU A 1 106 ? 9.397 -9.704 -19.791 1.00 93.00 106 LEU A N 1
ATOM 848 C CA . LEU A 1 106 ? 10.733 -9.963 -19.236 1.00 93.00 106 LEU A CA 1
ATOM 849 C C . LEU A 1 106 ? 10.718 -11.120 -18.220 1.00 93.00 106 LEU A C 1
ATOM 851 O O . LEU A 1 106 ? 11.381 -11.041 -17.182 1.00 93.00 106 LEU A O 1
ATOM 855 N N . ASP A 1 107 ? 9.957 -12.183 -18.493 1.00 89.94 107 ASP A N 1
ATOM 856 C CA . ASP A 1 107 ? 9.740 -13.303 -17.558 1.00 89.94 107 ASP A CA 1
ATOM 857 C C . ASP A 1 107 ? 11.049 -13.916 -17.035 1.00 89.94 107 ASP A C 1
ATOM 859 O O . ASP A 1 107 ? 11.221 -14.075 -15.825 1.00 89.94 107 ASP A O 1
ATOM 863 N N . ASP A 1 108 ? 12.028 -14.137 -17.914 1.00 88.31 108 ASP A N 1
ATOM 864 C CA . ASP A 1 108 ? 13.319 -14.735 -17.544 1.00 88.31 108 ASP A CA 1
ATOM 865 C C . ASP A 1 108 ? 14.227 -13.793 -16.733 1.00 88.31 108 ASP A C 1
ATOM 867 O O . ASP A 1 108 ? 15.239 -14.214 -16.168 1.00 88.31 108 ASP A O 1
ATOM 871 N N . LYS A 1 109 ? 13.896 -12.496 -16.676 1.00 89.94 109 LYS A N 1
ATOM 872 C CA . LYS A 1 109 ? 14.756 -11.449 -16.096 1.00 89.94 109 LYS A CA 1
ATOM 873 C C . LYS A 1 109 ? 14.158 -10.762 -14.876 1.00 89.94 109 LYS A C 1
ATOM 875 O O . LYS A 1 109 ? 14.889 -10.101 -14.142 1.00 89.94 109 LYS A O 1
ATOM 880 N N . ARG A 1 110 ? 12.861 -10.944 -14.622 1.00 92.00 110 ARG A N 1
ATOM 881 C CA . ARG A 1 110 ? 12.134 -10.282 -13.528 1.00 92.00 110 ARG A CA 1
ATOM 882 C C . ARG A 1 110 ? 12.241 -10.977 -12.169 1.00 92.00 110 ARG A C 1
ATOM 884 O O . ARG A 1 110 ? 11.670 -10.483 -11.205 1.00 92.00 110 ARG A O 1
ATOM 891 N N . SER A 1 111 ? 12.948 -12.103 -12.058 1.00 90.75 111 SER A N 1
ATOM 892 C CA . SER A 1 111 ? 13.054 -12.863 -10.799 1.00 90.75 111 SER A CA 1
ATOM 893 C C . SER A 1 111 ? 13.650 -12.043 -9.646 1.00 90.75 111 SER A C 1
ATOM 895 O O . SER A 1 111 ? 13.246 -12.220 -8.498 1.00 90.75 111 SER A O 1
ATOM 897 N N . GLU A 1 112 ? 14.539 -11.097 -9.958 1.00 90.75 112 GLU A N 1
ATOM 898 C CA . GLU A 1 112 ? 15.169 -10.172 -9.003 1.00 90.75 112 GLU A CA 1
ATOM 899 C C . GLU A 1 112 ? 14.588 -8.752 -9.047 1.00 90.75 112 GLU A C 1
ATOM 901 O O . GLU A 1 112 ? 15.180 -7.825 -8.495 1.00 90.75 112 GLU A O 1
ATOM 906 N N . LEU A 1 113 ? 13.439 -8.578 -9.708 1.00 95.19 113 LEU A N 1
ATOM 907 C CA . LEU A 1 113 ? 12.729 -7.308 -9.749 1.00 95.19 113 LEU A CA 1
ATOM 908 C C . LEU A 1 113 ? 12.062 -7.048 -8.397 1.00 95.19 113 LEU A C 1
ATOM 910 O O . LEU A 1 113 ? 11.302 -7.882 -7.901 1.00 95.19 113 LEU A O 1
ATOM 914 N N . ILE A 1 114 ? 12.334 -5.879 -7.832 1.00 95.94 114 ILE A N 1
ATOM 915 C CA . ILE A 1 114 ? 11.749 -5.381 -6.594 1.00 95.94 114 ILE A CA 1
ATOM 916 C C . ILE A 1 114 ? 10.890 -4.169 -6.934 1.00 95.94 114 ILE A C 1
ATOM 918 O O . ILE A 1 114 ? 11.389 -3.171 -7.449 1.00 95.94 114 ILE A O 1
ATOM 922 N N . LEU A 1 115 ? 9.603 -4.225 -6.618 1.00 97.44 115 LEU A N 1
ATOM 923 C CA . LEU A 1 115 ? 8.743 -3.053 -6.650 1.00 97.44 115 LEU A CA 1
ATOM 924 C C . LEU A 1 115 ? 9.039 -2.179 -5.425 1.00 97.44 115 LEU A C 1
ATOM 926 O O . LEU A 1 115 ? 8.820 -2.594 -4.291 1.00 97.44 115 LEU A O 1
ATOM 930 N N . CYS A 1 116 ? 9.531 -0.970 -5.670 1.00 97.06 116 CYS A N 1
ATOM 931 C CA . CYS A 1 116 ? 9.787 0.070 -4.686 1.00 97.06 116 CYS A CA 1
ATOM 932 C C . CYS A 1 116 ? 8.596 1.033 -4.662 1.00 97.06 116 CYS A C 1
ATOM 934 O O . CYS A 1 116 ? 8.311 1.691 -5.660 1.00 97.06 116 CYS A O 1
ATOM 936 N N . SER A 1 117 ? 7.863 1.080 -3.551 1.00 97.94 117 SER A N 1
ATOM 937 C CA . SER A 1 117 ? 6.628 1.863 -3.423 1.00 97.94 117 SER A CA 1
ATOM 938 C C . SER A 1 117 ? 6.719 2.861 -2.269 1.00 97.94 117 SER A C 1
ATOM 940 O O . SER A 1 117 ? 6.798 2.422 -1.122 1.00 97.94 117 SER A O 1
ATOM 942 N N . PRO A 1 118 ? 6.693 4.179 -2.533 1.00 98.31 118 PRO A N 1
ATOM 943 C CA . PRO A 1 118 ? 6.552 5.199 -1.500 1.00 98.31 118 PRO A CA 1
ATOM 944 C C . PRO A 1 118 ? 5.197 5.070 -0.807 1.00 98.31 118 PRO A C 1
ATOM 946 O O . PRO A 1 118 ? 4.143 5.064 -1.454 1.00 98.31 118 PRO A O 1
ATOM 949 N N . ILE A 1 119 ? 5.234 4.941 0.513 1.00 98.50 119 ILE A N 1
ATOM 950 C CA . ILE A 1 119 ? 4.064 4.729 1.361 1.00 98.50 119 ILE A CA 1
ATOM 951 C C . ILE A 1 119 ? 4.121 5.626 2.595 1.00 98.50 119 ILE A C 1
ATOM 953 O O . ILE A 1 119 ? 5.186 6.105 2.993 1.00 98.50 119 ILE A O 1
ATOM 957 N N . TYR A 1 120 ? 2.964 5.839 3.209 1.00 98.12 120 TYR A N 1
ATOM 958 C CA . TYR A 1 120 ? 2.908 6.263 4.604 1.00 98.12 120 TYR A CA 1
ATOM 959 C C . TYR A 1 120 ? 3.025 5.010 5.479 1.00 98.12 120 TYR A C 1
ATOM 961 O O . TYR A 1 120 ? 2.457 3.963 5.157 1.00 98.12 120 TYR A O 1
ATOM 969 N N . HIS A 1 121 ? 3.792 5.074 6.564 1.00 97.19 121 HIS A N 1
ATOM 970 C CA . HIS A 1 121 ? 4.202 3.907 7.351 1.00 97.19 121 HIS A CA 1
ATOM 971 C C . HIS A 1 121 ? 3.028 3.054 7.846 1.00 97.19 121 HIS A C 1
ATOM 973 O O . HIS A 1 121 ? 3.207 1.848 8.033 1.00 97.19 121 HIS A O 1
ATOM 979 N N . HIS A 1 122 ? 1.860 3.668 8.050 1.00 97.56 122 HIS A N 1
ATOM 980 C CA . HIS A 1 122 ? 0.639 3.032 8.535 1.00 97.56 122 HIS A CA 1
ATOM 981 C C . HIS A 1 122 ? -0.219 2.388 7.437 1.00 97.56 122 HIS A C 1
ATOM 983 O O . HIS A 1 122 ? -1.188 1.701 7.751 1.00 97.56 122 HIS A O 1
ATOM 989 N N . GLU A 1 123 ? 0.115 2.557 6.153 1.00 97.94 123 GLU A N 1
ATOM 990 C CA . GLU A 1 123 ? -0.620 1.921 5.046 1.00 97.94 123 GLU A CA 1
ATOM 991 C C . GLU A 1 123 ? -0.352 0.410 4.963 1.00 97.94 123 GLU A C 1
ATOM 993 O O . GLU A 1 123 ? -1.189 -0.328 4.456 1.00 97.94 123 GLU A O 1
ATOM 998 N N . PHE A 1 124 ? 0.799 -0.063 5.457 1.00 98.00 124 PHE A N 1
ATOM 999 C CA . PHE A 1 124 ? 1.204 -1.474 5.427 1.00 98.00 124 PHE A CA 1
ATOM 1000 C C . PHE A 1 124 ? 1.991 -1.860 6.685 1.00 98.00 124 PHE A C 1
ATOM 1002 O O . PHE A 1 124 ? 2.831 -1.099 7.176 1.00 98.00 124 PHE A O 1
ATOM 1009 N N . SER A 1 125 ? 1.802 -3.084 7.173 1.00 96.50 125 SER A N 1
ATOM 1010 C CA . SER A 1 125 ? 2.623 -3.653 8.246 1.00 96.50 125 SER A CA 1
ATOM 1011 C C . SER A 1 125 ? 4.012 -4.051 7.747 1.00 96.50 125 SER A C 1
ATOM 1013 O O . SER A 1 125 ? 4.991 -3.900 8.477 1.00 96.50 125 SER A O 1
ATOM 1015 N N . GLY A 1 126 ? 4.118 -4.493 6.489 1.00 96.38 126 GLY A N 1
ATOM 1016 C CA . GLY A 1 126 ? 5.328 -5.087 5.919 1.00 96.38 126 GLY A CA 1
ATOM 1017 C C . GLY A 1 126 ? 5.398 -6.607 6.092 1.00 96.38 126 GLY A C 1
ATOM 1018 O O . GLY A 1 126 ? 6.398 -7.204 5.710 1.00 96.38 126 GLY A O 1
ATOM 1019 N N . ASN A 1 127 ? 4.347 -7.227 6.637 1.00 95.94 127 ASN A N 1
ATOM 1020 C CA . ASN A 1 127 ? 4.220 -8.677 6.820 1.00 95.94 127 ASN A CA 1
ATOM 1021 C C . ASN A 1 127 ? 3.010 -9.255 6.065 1.00 95.94 127 ASN A C 1
ATOM 1023 O O . ASN A 1 127 ? 2.610 -10.388 6.326 1.00 95.94 127 ASN A O 1
ATOM 1027 N N . GLU A 1 128 ? 2.403 -8.481 5.161 1.00 97.06 128 GLU A N 1
ATOM 1028 C CA . GLU A 1 128 ? 1.259 -8.927 4.369 1.00 97.06 128 GLU A CA 1
ATOM 1029 C C . GLU A 1 128 ? 1.578 -10.203 3.576 1.00 97.06 128 GLU A C 1
ATOM 1031 O O . GLU A 1 128 ? 2.673 -10.388 3.021 1.00 97.06 128 GLU A O 1
ATOM 1036 N N . SER A 1 129 ? 0.564 -11.060 3.449 1.00 96.12 129 SER A N 1
ATOM 1037 C CA . SER A 1 129 ? 0.591 -12.134 2.455 1.00 96.12 129 SER A CA 1
ATOM 1038 C C . SER A 1 129 ? 0.580 -11.562 1.029 1.00 96.12 129 SER A C 1
ATOM 1040 O O . SER A 1 129 ? 0.260 -10.394 0.802 1.00 96.12 129 SER A O 1
ATOM 1042 N N . VAL A 1 130 ? 0.906 -12.390 0.032 1.00 96.81 130 VAL A N 1
ATOM 1043 C CA . VAL A 1 130 ? 0.871 -11.974 -1.383 1.00 96.81 130 VAL A CA 1
ATOM 1044 C C . VAL A 1 130 ? -0.525 -11.498 -1.797 1.00 96.81 130 VAL A C 1
ATOM 1046 O O . VAL A 1 130 ? -0.648 -10.488 -2.493 1.00 96.81 130 VAL A O 1
ATOM 1049 N N . ASP A 1 131 ? -1.571 -12.205 -1.368 1.00 95.31 131 ASP A N 1
ATOM 1050 C CA . ASP A 1 131 ? -2.949 -11.870 -1.728 1.00 95.31 131 ASP A CA 1
ATOM 1051 C C . ASP A 1 131 ? -3.443 -10.624 -0.990 1.00 95.31 131 ASP A C 1
ATOM 1053 O O . ASP A 1 131 ? -4.045 -9.750 -1.614 1.00 95.31 131 ASP A O 1
ATOM 1057 N N . GLU A 1 132 ? -3.098 -10.480 0.290 1.00 95.69 132 GLU A N 1
ATOM 1058 C CA . GLU A 1 132 ? -3.394 -9.278 1.074 1.00 95.69 132 GLU A CA 1
ATOM 1059 C C . GLU A 1 132 ? -2.714 -8.038 0.477 1.00 95.69 132 GLU A C 1
ATOM 1061 O O . GLU A 1 132 ? -3.376 -7.038 0.198 1.00 95.69 132 GLU A O 1
ATOM 1066 N N . PHE A 1 133 ? -1.413 -8.118 0.175 1.00 97.25 133 PHE A N 1
ATOM 1067 C CA . PHE A 1 133 ? -0.684 -7.041 -0.496 1.00 97.25 133 PHE A CA 1
ATOM 1068 C C . PHE A 1 133 ? -1.326 -6.680 -1.842 1.00 97.25 133 PHE A C 1
ATOM 1070 O O . PHE A 1 133 ? -1.488 -5.500 -2.169 1.00 97.25 133 PHE A O 1
ATOM 1077 N N . ARG A 1 134 ? -1.724 -7.686 -2.633 1.00 95.06 134 ARG A N 1
ATOM 1078 C CA . ARG A 1 134 ? -2.391 -7.472 -3.921 1.00 95.06 134 ARG A CA 1
ATOM 1079 C C . ARG A 1 134 ? -3.737 -6.772 -3.745 1.00 95.06 134 ARG A C 1
ATOM 1081 O O . ARG A 1 134 ? -4.023 -5.845 -4.507 1.00 95.06 134 ARG A O 1
ATOM 1088 N N . GLU A 1 135 ? -4.551 -7.179 -2.776 1.00 94.00 135 GLU A N 1
ATOM 1089 C CA . GLU A 1 135 ? -5.831 -6.534 -2.480 1.00 94.00 135 GLU A CA 1
ATOM 1090 C C . GLU A 1 135 ? -5.619 -5.077 -2.053 1.00 94.00 135 GLU A C 1
ATOM 1092 O O . GLU A 1 135 ? -6.187 -4.165 -2.661 1.00 94.00 135 GLU A O 1
ATOM 1097 N N . MET A 1 136 ? -4.746 -4.844 -1.070 1.00 95.88 136 MET A N 1
ATOM 1098 C CA . MET A 1 136 ? -4.482 -3.515 -0.519 1.00 95.88 136 MET A CA 1
ATOM 1099 C C . MET A 1 136 ? -3.946 -2.552 -1.578 1.00 95.88 136 MET A C 1
ATOM 1101 O O . MET A 1 136 ? -4.474 -1.448 -1.740 1.00 95.88 136 MET A O 1
ATOM 1105 N N . ARG A 1 137 ? -2.946 -2.974 -2.362 1.00 94.50 137 ARG A N 1
ATOM 1106 C CA . ARG A 1 137 ? -2.326 -2.107 -3.373 1.00 94.50 137 ARG A CA 1
ATOM 1107 C C . ARG A 1 137 ? -3.289 -1.736 -4.508 1.00 94.50 137 ARG A C 1
ATOM 1109 O O . ARG A 1 137 ? -3.133 -0.674 -5.099 1.00 94.50 137 ARG A O 1
ATOM 1116 N N . THR A 1 138 ? -4.250 -2.607 -4.841 1.00 88.19 138 THR A N 1
ATOM 1117 C CA . THR A 1 138 ? -5.144 -2.421 -6.003 1.00 88.19 138 THR A CA 1
ATOM 1118 C C . THR A 1 138 ? -6.468 -1.754 -5.658 1.00 88.19 138 THR A C 1
ATOM 1120 O O . THR A 1 138 ? -7.014 -1.055 -6.508 1.00 88.19 138 THR A O 1
ATOM 1123 N N . ARG A 1 139 ? -6.998 -1.974 -4.450 1.00 90.00 139 ARG A N 1
ATOM 1124 C CA . ARG A 1 139 ? -8.343 -1.516 -4.065 1.00 90.00 139 ARG A CA 1
ATOM 1125 C C . ARG A 1 139 ? -8.357 -0.377 -3.052 1.00 90.00 139 ARG A C 1
ATOM 1127 O O . ARG A 1 139 ? -9.434 0.153 -2.799 1.00 90.00 139 ARG A O 1
ATOM 1134 N N . ARG A 1 140 ? -7.218 -0.058 -2.428 1.00 89.88 140 ARG A N 1
ATOM 1135 C CA . ARG A 1 140 ? -7.166 0.880 -1.295 1.00 89.88 140 ARG A CA 1
ATOM 1136 C C . ARG A 1 140 ? -6.074 1.912 -1.456 1.00 89.88 140 ARG A C 1
ATOM 1138 O O . ARG A 1 140 ? -6.366 3.079 -1.672 1.00 89.88 140 ARG A O 1
ATOM 1145 N N . VAL A 1 141 ? -4.824 1.462 -1.396 1.00 95.12 141 VAL A N 1
ATOM 1146 C CA . VAL A 1 141 ? -3.690 2.378 -1.307 1.00 95.12 141 VAL A CA 1
ATOM 1147 C C . VAL A 1 141 ? -3.358 2.973 -2.670 1.00 95.12 141 VAL A C 1
ATOM 1149 O O . VAL A 1 141 ? -3.043 4.145 -2.743 1.00 95.12 141 VAL A O 1
ATOM 1152 N N . HIS A 1 142 ? -3.462 2.218 -3.770 1.00 94.50 142 HIS A N 1
ATOM 1153 C CA . HIS A 1 142 ? -3.049 2.701 -5.099 1.00 94.50 142 HIS A CA 1
ATOM 1154 C C . HIS A 1 142 ? -1.616 3.262 -5.078 1.00 94.50 142 HIS A C 1
ATOM 1156 O O . HIS A 1 142 ? -1.379 4.442 -5.319 1.00 94.50 142 HIS A O 1
ATOM 1162 N N . ILE A 1 143 ? -0.654 2.393 -4.751 1.00 95.62 143 ILE A N 1
ATOM 1163 C CA . ILE A 1 143 ? 0.777 2.708 -4.553 1.00 95.62 143 ILE A CA 1
ATOM 1164 C C . ILE A 1 143 ? 1.464 3.416 -5.737 1.00 95.62 143 ILE A C 1
ATOM 1166 O O . ILE A 1 143 ? 2.542 3.978 -5.576 1.00 95.62 143 ILE A O 1
ATOM 1170 N N . ASP A 1 144 ? 0.855 3.393 -6.921 1.00 95.62 144 ASP A N 1
ATOM 1171 C CA . ASP A 1 144 ? 1.290 4.102 -8.123 1.00 95.62 144 ASP A CA 1
ATOM 1172 C C . ASP A 1 144 ? 0.823 5.568 -8.166 1.00 95.62 144 ASP A C 1
ATOM 1174 O O . ASP A 1 144 ? 1.256 6.320 -9.029 1.00 95.62 144 ASP A O 1
ATOM 1178 N N . ARG A 1 145 ? -0.046 6.012 -7.255 1.00 97.12 145 ARG A N 1
ATOM 1179 C CA . ARG A 1 145 ? -0.524 7.398 -7.174 1.00 97.12 145 ARG A CA 1
ATOM 1180 C C . ARG A 1 145 ? 0.204 8.172 -6.087 1.00 97.12 145 ARG A C 1
ATOM 1182 O O . ARG A 1 145 ? -0.046 7.968 -4.898 1.00 97.12 145 ARG A O 1
ATOM 1189 N N . TRP A 1 146 ? 1.081 9.088 -6.487 1.00 97.69 146 TRP A N 1
ATOM 1190 C CA . TRP A 1 146 ? 1.845 9.913 -5.543 1.00 97.69 146 TRP A CA 1
ATOM 1191 C C . TRP A 1 146 ? 1.045 11.087 -4.963 1.00 97.69 146 TRP A C 1
ATOM 1193 O O . TRP A 1 146 ? 1.399 11.603 -3.913 1.00 97.69 146 TRP A O 1
ATOM 1203 N N . ASP A 1 147 ? -0.069 11.461 -5.596 1.00 96.56 147 ASP A N 1
ATOM 1204 C CA . ASP A 1 147 ? -1.000 12.516 -5.166 1.00 96.56 147 ASP A CA 1
ATOM 1205 C C . ASP A 1 147 ? -2.121 12.025 -4.231 1.00 96.56 147 ASP A C 1
ATOM 1207 O O . ASP A 1 147 ? -3.068 12.762 -3.941 1.00 96.56 147 ASP A O 1
ATOM 1211 N N . ARG A 1 148 ? -2.079 10.755 -3.816 1.00 95.81 148 ARG A N 1
ATOM 1212 C CA . ARG A 1 148 ? -3.133 10.155 -2.993 1.00 95.81 148 ARG A CA 1
ATOM 1213 C C . ARG A 1 148 ? -3.126 10.707 -1.566 1.00 95.81 148 ARG A C 1
ATOM 1215 O O . ARG A 1 148 ? -2.125 11.220 -1.079 1.00 95.81 148 ARG A O 1
ATOM 1222 N N . LYS A 1 149 ? -4.240 10.503 -0.863 1.00 94.81 149 LYS A N 1
ATOM 1223 C CA . LYS A 1 149 ? -4.285 10.644 0.598 1.00 94.81 149 LYS A CA 1
ATOM 1224 C C . LYS A 1 149 ? -3.790 9.349 1.263 1.00 94.81 149 LYS A C 1
ATOM 1226 O O . LYS A 1 149 ? -4.018 8.289 0.677 1.00 94.81 149 LYS A O 1
ATOM 1231 N N . PRO A 1 150 ? -3.166 9.422 2.453 1.00 95.19 150 PRO A N 1
ATOM 1232 C CA . PRO A 1 150 ? -2.854 8.235 3.245 1.00 95.19 150 PRO A CA 1
ATOM 1233 C C . PRO A 1 150 ? -4.115 7.417 3.549 1.00 95.19 150 PRO A C 1
ATOM 1235 O O . PRO A 1 150 ? -5.149 7.999 3.882 1.00 95.19 150 PRO A O 1
ATOM 1238 N N . GLU A 1 151 ? -4.016 6.089 3.479 1.00 95.44 151 GLU A N 1
ATOM 1239 C CA . GLU A 1 151 ? -5.091 5.162 3.865 1.00 95.44 151 GLU A CA 1
ATOM 1240 C C . GLU A 1 151 ? -4.520 4.074 4.795 1.00 95.44 151 GLU A C 1
ATOM 1242 O O . GLU A 1 151 ? -3.805 3.183 4.323 1.00 95.44 151 GLU A O 1
ATOM 1247 N N . PRO A 1 152 ? -4.797 4.112 6.111 1.00 96.69 152 PRO A N 1
ATOM 1248 C CA . PRO A 1 152 ? -4.209 3.164 7.048 1.00 96.69 152 PRO A CA 1
ATOM 1249 C C . PRO A 1 152 ? -4.666 1.728 6.783 1.00 96.69 152 PRO A C 1
ATOM 1251 O O . PRO A 1 152 ? -5.775 1.465 6.310 1.00 96.69 152 PRO A O 1
ATOM 1254 N N . LYS A 1 153 ? -3.816 0.768 7.150 1.00 97.19 153 LYS A N 1
ATOM 1255 C CA . LYS A 1 153 ? -4.206 -0.637 7.227 1.00 97.19 153 LYS A CA 1
ATOM 1256 C C . LYS A 1 153 ? -5.153 -0.832 8.406 1.00 97.19 153 LYS A C 1
ATOM 1258 O O . LYS A 1 153 ? -4.783 -0.586 9.553 1.00 97.19 153 LYS A O 1
ATOM 1263 N N . ILE A 1 154 ? -6.349 -1.335 8.111 1.00 96.69 154 ILE A N 1
ATOM 1264 C CA . ILE A 1 154 ? -7.378 -1.622 9.107 1.00 96.69 154 ILE A CA 1
ATOM 1265 C C . ILE A 1 154 ? -7.903 -3.036 8.880 1.00 96.69 154 ILE A C 1
ATOM 1267 O O . ILE A 1 154 ? -8.478 -3.343 7.830 1.00 96.69 154 ILE A O 1
ATOM 1271 N N . LEU A 1 155 ? -7.731 -3.879 9.889 1.00 96.88 155 LEU A N 1
ATOM 1272 C CA . LEU A 1 155 ? -8.369 -5.183 9.996 1.00 96.88 155 LEU A CA 1
ATOM 1273 C C . LEU A 1 155 ? -9.482 -5.082 11.036 1.00 96.88 155 LEU A C 1
ATOM 1275 O O . LEU A 1 155 ? -9.285 -4.519 12.107 1.00 96.88 155 LEU A O 1
ATOM 1279 N N . VAL A 1 156 ? -10.667 -5.599 10.726 1.00 96.75 156 VAL A N 1
ATOM 1280 C CA . VAL A 1 156 ? -11.842 -5.465 11.592 1.00 96.75 156 VAL A CA 1
ATOM 1281 C C . VAL A 1 156 ? -12.512 -6.809 11.796 1.00 96.75 156 VAL A C 1
ATOM 1283 O O . VAL A 1 156 ? -12.751 -7.545 10.840 1.00 96.75 156 VAL A O 1
ATOM 1286 N N . ARG A 1 157 ? -12.886 -7.077 13.044 1.00 96.06 157 ARG A N 1
ATOM 1287 C CA . ARG A 1 157 ? -13.810 -8.132 13.450 1.00 96.06 157 ARG A CA 1
ATOM 1288 C C . ARG A 1 157 ? -14.948 -7.480 14.218 1.00 96.06 157 ARG A C 1
ATOM 1290 O O . ARG A 1 157 ? -14.697 -6.740 15.161 1.00 96.06 157 ARG A O 1
ATOM 1297 N N . PHE A 1 158 ? -16.199 -7.707 13.840 1.00 95.00 158 PHE A N 1
ATOM 1298 C CA . PHE A 1 158 ? -17.310 -7.005 14.484 1.00 95.00 158 PHE A CA 1
ATOM 1299 C C . PHE A 1 158 ? -18.603 -7.803 14.509 1.00 95.00 158 PHE A C 1
ATOM 1301 O O . PHE A 1 158 ? -18.804 -8.725 13.721 1.00 95.00 158 PHE A O 1
ATOM 1308 N N . ASN A 1 159 ? -19.492 -7.413 15.417 1.00 93.25 159 ASN A N 1
ATOM 1309 C CA . ASN A 1 159 ? -20.849 -7.920 15.509 1.00 93.25 159 ASN A CA 1
ATOM 1310 C C . ASN A 1 159 ? -21.797 -6.773 15.868 1.00 93.25 159 ASN A C 1
ATOM 1312 O O . ASN A 1 159 ? -21.670 -6.157 16.928 1.00 93.25 159 ASN A O 1
ATOM 1316 N N . ASN A 1 160 ? -22.762 -6.514 14.994 1.00 90.00 160 ASN A N 1
ATOM 1317 C CA . ASN A 1 160 ? -23.850 -5.579 15.206 1.00 90.00 160 ASN A CA 1
ATOM 1318 C C . ASN A 1 160 ? -25.183 -6.341 15.193 1.00 90.00 160 ASN A C 1
ATOM 1320 O O . ASN A 1 160 ? -25.784 -6.598 14.149 1.00 90.00 160 ASN A O 1
ATOM 1324 N N . THR A 1 161 ? -25.678 -6.664 16.386 1.00 85.56 161 THR A N 1
ATOM 1325 C CA . THR A 1 161 ? -26.917 -7.433 16.582 1.00 85.56 161 THR A CA 1
ATOM 1326 C C . THR A 1 161 ? -28.167 -6.712 16.073 1.00 85.56 161 THR A C 1
ATOM 1328 O O . THR A 1 161 ? -29.161 -7.364 15.765 1.00 85.56 161 THR A O 1
ATOM 1331 N N . LYS A 1 162 ? -28.127 -5.379 15.944 1.00 85.38 162 LYS A N 1
ATOM 1332 C CA . LYS A 1 162 ? -29.248 -4.566 15.456 1.00 85.38 162 LYS A CA 1
ATOM 1333 C C . LYS A 1 162 ? -29.410 -4.656 13.941 1.00 85.38 162 LYS A C 1
ATOM 1335 O O . LYS A 1 162 ? -30.536 -4.702 13.457 1.00 85.38 162 LYS A O 1
ATOM 1340 N N . THR A 1 163 ? -28.307 -4.654 13.195 1.00 84.06 163 THR A N 1
ATOM 1341 C CA . THR A 1 163 ? -28.336 -4.754 11.725 1.00 84.06 163 THR A CA 1
ATOM 1342 C C . THR A 1 163 ? -28.207 -6.194 11.231 1.00 84.06 163 THR A C 1
ATOM 1344 O O . THR A 1 163 ? -28.453 -6.456 10.057 1.00 84.06 163 THR A O 1
ATOM 1347 N N . GLY A 1 164 ? -27.800 -7.121 12.106 1.00 82.00 164 GLY A N 1
ATOM 1348 C CA . GLY A 1 164 ? -27.378 -8.469 11.724 1.00 82.00 164 GLY A CA 1
ATOM 1349 C C . GLY A 1 164 ? -26.037 -8.491 10.979 1.00 82.00 164 GLY A C 1
ATOM 1350 O O . GLY A 1 164 ? -25.630 -9.541 10.487 1.00 82.00 164 GLY A O 1
ATOM 1351 N N . GLY A 1 165 ? -25.361 -7.342 10.867 1.00 83.81 165 GLY A N 1
ATOM 1352 C CA . GLY A 1 165 ? -24.064 -7.212 10.219 1.00 83.81 165 GLY A CA 1
ATOM 1353 C C . GLY A 1 165 ? -22.933 -7.642 11.146 1.00 83.81 165 GLY A C 1
ATOM 1354 O O . GLY A 1 165 ? -22.935 -7.333 12.335 1.00 83.81 165 GLY A O 1
ATOM 1355 N N . GLY A 1 166 ? -21.943 -8.335 10.601 1.00 88.50 166 GLY A N 1
ATOM 1356 C CA . GLY A 1 166 ? -20.774 -8.753 11.357 1.00 88.50 166 GLY A CA 1
ATOM 1357 C C . GLY A 1 166 ? -19.841 -9.621 10.533 1.00 88.50 166 GLY A C 1
ATOM 1358 O O . GLY A 1 166 ? -20.151 -10.017 9.408 1.00 88.50 166 GLY A O 1
ATOM 1359 N N . THR A 1 167 ? -18.684 -9.910 11.106 1.00 91.62 167 THR A N 1
ATOM 1360 C CA . THR A 1 167 ? -17.746 -10.906 10.589 1.00 91.62 167 THR A CA 1
ATOM 1361 C C . THR A 1 167 ? -18.157 -12.308 11.024 1.00 91.62 167 THR A C 1
ATOM 1363 O O . THR A 1 167 ? -18.746 -12.497 12.090 1.00 91.62 167 THR A O 1
ATOM 1366 N N . ILE A 1 168 ? -17.825 -13.310 10.211 1.00 88.62 168 ILE A N 1
ATOM 1367 C CA . ILE A 1 168 ? -18.100 -14.711 10.530 1.00 88.62 168 ILE A CA 1
ATOM 1368 C C . ILE A 1 168 ? -16.995 -15.236 11.452 1.00 88.62 168 ILE A C 1
ATOM 1370 O O . ILE A 1 168 ? -15.810 -15.156 11.137 1.00 88.62 168 ILE A O 1
ATOM 1374 N N . GLY A 1 169 ? -17.385 -15.794 12.599 1.00 85.81 169 GLY A N 1
ATOM 1375 C CA . GLY A 1 169 ? -16.446 -16.380 13.553 1.00 85.81 169 GLY A CA 1
ATOM 1376 C C . GLY A 1 169 ? -15.443 -15.364 14.112 1.00 85.81 169 GLY A C 1
ATOM 1377 O O . GLY A 1 169 ? -15.815 -14.269 14.533 1.00 85.81 169 GLY A O 1
ATOM 1378 N N . ASN A 1 170 ? -14.168 -15.758 14.141 1.00 86.19 170 ASN A N 1
ATOM 1379 C CA . ASN A 1 170 ? -13.068 -14.947 14.674 1.00 86.19 170 ASN A CA 1
ATOM 1380 C C . ASN A 1 170 ? -12.195 -14.313 13.581 1.00 86.19 170 ASN A C 1
ATOM 1382 O O . ASN A 1 170 ? -11.077 -13.887 13.861 1.00 86.19 170 ASN A O 1
ATOM 1386 N N . GLU A 1 171 ? -12.678 -14.274 12.340 1.00 91.12 171 GLU A N 1
ATOM 1387 C CA . GLU A 1 171 ? -11.899 -13.764 11.217 1.00 91.12 171 GLU A CA 1
ATOM 1388 C C . GLU A 1 171 ? -11.925 -12.238 11.158 1.00 91.12 171 GLU A C 1
ATOM 1390 O O . GLU A 1 171 ? -12.974 -11.604 11.300 1.00 91.12 171 GLU A O 1
ATOM 1395 N N . TYR A 1 172 ? -10.752 -11.660 10.915 1.00 94.25 172 TYR A N 1
ATOM 1396 C CA . TYR A 1 172 ? -10.619 -10.248 10.600 1.00 94.25 172 TYR A CA 1
ATOM 1397 C C . TYR A 1 172 ? -10.732 -10.053 9.099 1.00 94.25 172 TYR A C 1
ATOM 1399 O O . TYR A 1 172 ? -10.141 -10.792 8.312 1.00 94.25 172 TYR A O 1
ATOM 1407 N N . ILE A 1 173 ? -11.451 -9.009 8.711 1.00 94.38 173 ILE A N 1
ATOM 1408 C CA . ILE A 1 173 ? -11.542 -8.575 7.324 1.00 94.38 173 ILE A CA 1
ATOM 1409 C C . ILE A 1 173 ? -10.858 -7.229 7.168 1.00 94.38 173 ILE A C 1
ATOM 1411 O O . ILE A 1 173 ? -10.958 -6.355 8.029 1.00 94.38 173 ILE A O 1
ATOM 1415 N N . LEU A 1 174 ? -10.192 -7.028 6.039 1.00 94.81 174 LEU A N 1
ATOM 1416 C CA . LEU A 1 174 ? -9.688 -5.711 5.694 1.00 94.81 174 LEU A CA 1
ATOM 1417 C C . LEU A 1 174 ? -10.880 -4.742 5.546 1.00 94.81 174 LEU A C 1
ATOM 1419 O O . LEU A 1 174 ? -11.827 -5.018 4.805 1.00 94.81 174 LEU A O 1
ATOM 1423 N N . MET A 1 175 ? -10.810 -3.549 6.139 1.00 94.12 175 MET A N 1
ATOM 1424 C CA . MET A 1 175 ? -11.847 -2.503 6.033 1.00 94.12 175 MET A CA 1
ATOM 1425 C C . MET A 1 175 ? -11.257 -1.129 5.665 1.00 94.12 175 MET A C 1
ATOM 1427 O O . MET A 1 175 ? -10.109 -0.869 5.995 1.00 94.12 175 MET A O 1
ATOM 1431 N N . SER A 1 176 ? -11.975 -0.282 4.920 1.00 93.06 176 SER A N 1
ATOM 1432 C CA . SER A 1 176 ? -11.538 1.107 4.684 1.00 93.06 176 SER A CA 1
ATOM 1433 C C . SER A 1 176 ? -11.874 1.994 5.880 1.00 93.06 176 SER A C 1
ATOM 1435 O O . SER A 1 176 ? -12.831 1.702 6.604 1.00 93.06 176 SER A O 1
ATOM 1437 N N . ASP A 1 177 ? -11.157 3.106 6.052 1.00 92.56 177 ASP A N 1
ATOM 1438 C CA . ASP A 1 177 ? -11.411 4.049 7.153 1.00 92.56 177 ASP A CA 1
ATOM 1439 C C . ASP A 1 177 ? -12.854 4.586 7.119 1.00 92.56 177 ASP A C 1
ATOM 1441 O O . ASP A 1 177 ? -13.579 4.567 8.116 1.00 92.56 177 ASP A O 1
ATOM 1445 N N . ALA A 1 178 ? -13.333 4.956 5.928 1.00 91.94 178 ALA A N 1
ATOM 1446 C CA . ALA A 1 178 ? -14.705 5.421 5.737 1.00 91.94 178 ALA A CA 1
ATOM 1447 C C . ALA A 1 178 ? -15.754 4.372 6.151 1.00 91.94 178 ALA A C 1
ATOM 1449 O O . ALA A 1 178 ? -16.768 4.713 6.765 1.00 91.94 178 ALA A O 1
ATOM 1450 N N . ARG A 1 179 ? -15.514 3.089 5.839 1.00 92.81 179 ARG A N 1
ATOM 1451 C CA . ARG A 1 179 ? -16.428 2.012 6.232 1.00 92.81 179 ARG A CA 1
ATOM 1452 C C . ARG A 1 179 ? -16.364 1.764 7.734 1.00 92.81 179 ARG A C 1
ATOM 1454 O O . ARG A 1 179 ? -17.422 1.654 8.342 1.00 92.81 179 ARG A O 1
ATOM 1461 N N . LEU A 1 180 ? -15.173 1.751 8.335 1.00 94.56 180 LEU A N 1
ATOM 1462 C CA . LEU A 1 180 ? -15.014 1.605 9.784 1.00 94.56 180 LEU A CA 1
ATOM 1463 C C . LEU A 1 180 ? -15.801 2.685 10.535 1.00 94.56 180 LEU A C 1
ATOM 1465 O O . LEU A 1 180 ? -16.583 2.362 11.425 1.00 94.56 180 LEU A O 1
ATOM 1469 N N . LYS A 1 181 ? -15.660 3.953 10.136 1.00 92.56 181 LYS A N 1
ATOM 1470 C CA . LYS A 1 181 ? -16.408 5.074 10.730 1.00 92.56 181 LYS A CA 1
ATOM 1471 C C . LYS A 1 181 ? -17.921 4.880 10.629 1.00 92.56 181 LYS A C 1
ATOM 1473 O O . LYS A 1 181 ? -18.637 5.124 11.598 1.00 92.56 181 LYS A O 1
ATOM 1478 N N . SER A 1 182 ? -18.406 4.391 9.486 1.00 92.31 182 SER A N 1
ATOM 1479 C CA . SER A 1 182 ? -19.825 4.064 9.319 1.00 92.31 182 SER A CA 1
ATOM 1480 C C . SER A 1 182 ? -20.273 2.930 10.245 1.00 92.31 182 SER A C 1
ATOM 1482 O O . SER A 1 182 ? -21.351 3.028 10.829 1.00 92.31 182 SER A O 1
ATOM 1484 N N . GLU A 1 183 ? -19.483 1.863 10.390 1.00 93.81 183 GLU A N 1
ATOM 1485 C CA . GLU A 1 183 ? -19.837 0.746 11.275 1.00 93.81 183 GLU A CA 1
ATOM 1486 C C . GLU A 1 183 ? -19.821 1.167 12.749 1.00 93.81 183 GLU A C 1
ATOM 1488 O O . GLU A 1 183 ? -20.724 0.800 13.499 1.00 93.81 183 GLU A O 1
ATOM 1493 N N . ILE A 1 184 ? -18.854 1.995 13.156 1.00 92.56 184 ILE A N 1
ATOM 1494 C CA . ILE A 1 184 ? -18.788 2.575 14.505 1.00 92.56 184 ILE A CA 1
ATOM 1495 C C . ILE A 1 184 ? -20.049 3.386 14.807 1.00 92.56 184 ILE A C 1
ATOM 1497 O O . ILE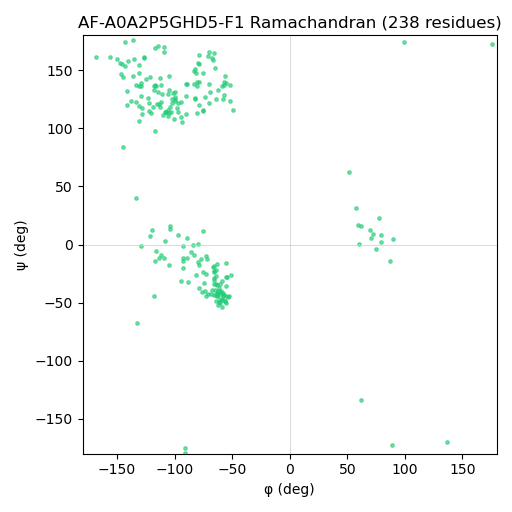 A 1 184 ? -20.661 3.194 15.857 1.00 92.56 184 ILE A O 1
ATOM 1501 N N . HIS A 1 185 ? -20.484 4.241 13.879 1.00 90.44 185 HIS A N 1
ATOM 1502 C CA . HIS A 1 185 ? -21.719 5.004 14.047 1.00 90.44 185 HIS A CA 1
ATOM 1503 C C . HIS A 1 185 ? -22.950 4.085 14.159 1.00 90.44 185 HIS A C 1
ATOM 1505 O O . HIS A 1 185 ? -23.803 4.276 15.027 1.00 90.44 185 HIS A O 1
ATOM 1511 N N . ASN A 1 186 ? -23.012 3.030 13.340 1.00 91.06 186 ASN A N 1
ATOM 1512 C CA . ASN A 1 186 ? -24.085 2.031 13.388 1.00 91.06 186 ASN A CA 1
ATOM 1513 C C . ASN A 1 186 ? -24.104 1.210 14.685 1.00 91.06 186 ASN A C 1
ATOM 1515 O O . ASN A 1 186 ? -25.123 0.580 14.990 1.00 91.06 186 ASN A O 1
ATOM 1519 N N . LEU A 1 187 ? -22.996 1.184 15.429 1.00 91.19 187 LEU A N 1
ATOM 1520 C CA . LEU A 1 187 ? -22.903 0.493 16.705 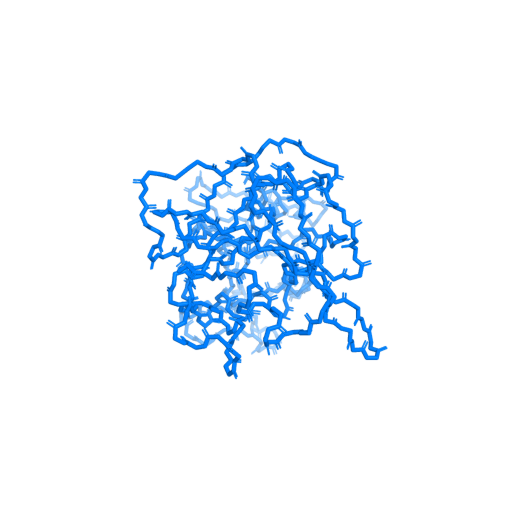1.00 91.19 187 LEU A CA 1
ATOM 1521 C C . LEU A 1 187 ? -23.627 1.255 17.823 1.00 91.19 187 LEU A C 1
ATOM 1523 O O . LEU A 1 187 ? -24.030 0.622 18.792 1.00 91.19 187 LEU A O 1
ATOM 1527 N N . ASN A 1 188 ? -23.819 2.577 17.715 1.00 90.62 188 ASN A N 1
ATOM 1528 C CA . ASN A 1 188 ? -24.341 3.406 18.810 1.00 90.62 188 ASN A CA 1
ATOM 1529 C C . ASN A 1 188 ? -25.651 2.848 19.404 1.00 90.62 188 ASN A C 1
ATOM 1531 O O . ASN A 1 188 ? -26.653 2.648 18.707 1.00 90.62 188 ASN A O 1
ATOM 1535 N N . GLY A 1 189 ? -25.635 2.601 20.718 1.00 86.94 189 GLY A N 1
ATOM 1536 C CA . GLY A 1 189 ? -26.771 2.055 21.465 1.00 86.94 189 GLY A CA 1
ATOM 1537 C C . GLY A 1 189 ? -27.073 0.572 21.208 1.00 86.94 189 GLY A C 1
ATOM 1538 O O . GLY A 1 189 ? -28.108 0.082 21.662 1.00 86.94 189 GLY A O 1
ATOM 1539 N N . VAL A 1 190 ? -26.210 -0.158 20.494 1.00 88.88 190 VAL A N 1
ATOM 1540 C CA . VAL A 1 190 ? -26.367 -1.598 20.249 1.00 88.88 190 VAL A CA 1
ATOM 1541 C C . VAL A 1 190 ? -25.885 -2.394 21.460 1.00 88.88 190 VAL A C 1
ATOM 1543 O O . VAL A 1 190 ? -24.697 -2.447 21.772 1.00 88.88 190 VAL A O 1
ATOM 1546 N N . VAL A 1 191 ? -26.820 -3.068 22.129 1.00 86.44 191 VAL A N 1
ATOM 1547 C CA . VAL A 1 191 ? -26.522 -3.938 23.273 1.00 86.44 191 VAL A CA 1
ATOM 1548 C C . VAL A 1 191 ? -25.759 -5.180 22.801 1.00 86.44 191 VAL A C 1
ATOM 1550 O O . VAL A 1 191 ? -26.179 -5.854 21.859 1.00 86.44 191 VAL A O 1
ATOM 1553 N N . ASN A 1 192 ? -24.650 -5.494 23.479 1.00 86.19 192 ASN A N 1
ATOM 1554 C CA . ASN A 1 192 ? -23.736 -6.601 23.156 1.00 86.19 192 ASN A CA 1
ATOM 1555 C C . ASN A 1 192 ? -23.103 -6.524 21.752 1.00 86.19 192 ASN A C 1
ATOM 1557 O O . ASN A 1 192 ? -22.586 -7.526 21.256 1.00 86.19 192 ASN A O 1
ATOM 1561 N N . GLY A 1 193 ? -23.143 -5.354 21.111 1.00 92.06 193 GLY A N 1
ATOM 1562 C CA . GLY A 1 193 ? -22.397 -5.095 19.888 1.00 92.06 193 GLY A CA 1
ATOM 1563 C C . GLY A 1 193 ? -20.944 -4.735 20.192 1.00 92.06 193 GLY A C 1
ATOM 1564 O O . GLY A 1 193 ? -20.651 -4.108 21.213 1.00 92.06 193 GLY A O 1
ATOM 1565 N N . PHE A 1 194 ? -20.037 -5.106 19.292 1.00 94.88 194 PHE A N 1
ATOM 1566 C CA . PHE A 1 194 ? -18.643 -4.675 19.359 1.00 94.88 194 PHE A CA 1
ATOM 1567 C C . PHE A 1 194 ? -18.031 -4.524 17.967 1.00 94.88 194 PHE A C 1
ATOM 1569 O O . PHE A 1 194 ? -18.453 -5.186 17.016 1.00 94.88 194 PHE A O 1
ATOM 1576 N N . ILE A 1 195 ? -16.990 -3.701 17.880 1.00 96.50 195 ILE A N 1
ATOM 1577 C CA . ILE A 1 195 ? -16.059 -3.635 16.755 1.00 96.50 195 ILE A CA 1
ATOM 1578 C C . ILE A 1 195 ? -14.653 -3.752 17.329 1.00 96.50 195 ILE A C 1
ATOM 1580 O O . ILE A 1 195 ? -14.225 -2.913 18.108 1.00 96.50 195 ILE A O 1
ATOM 1584 N N . GLU A 1 196 ? -13.935 -4.795 16.956 1.00 97.31 196 GLU A N 1
ATOM 1585 C CA . GLU A 1 196 ? -12.518 -4.951 17.241 1.00 97.31 196 GLU A CA 1
ATOM 1586 C C . GLU A 1 196 ? -11.720 -4.553 16.003 1.00 97.31 196 GLU A C 1
ATOM 1588 O O . GLU A 1 196 ? -11.939 -5.084 14.913 1.00 97.31 196 GLU A O 1
ATOM 1593 N N . VAL A 1 197 ? -10.813 -3.599 16.179 1.00 97.75 197 VAL A N 1
ATOM 1594 C CA . VAL A 1 197 ? -9.968 -3.051 15.121 1.00 97.75 197 VAL A CA 1
ATOM 1595 C C . VAL A 1 197 ? -8.525 -3.419 15.410 1.00 97.75 197 VAL A C 1
ATOM 1597 O O . VAL A 1 197 ? -8.052 -3.204 16.522 1.00 97.75 197 VAL A O 1
ATOM 1600 N N . GLU A 1 198 ? -7.829 -3.939 14.406 1.00 97.44 198 GLU A N 1
ATOM 1601 C CA . GLU A 1 198 ? -6.392 -4.185 14.418 1.00 97.44 198 GLU A CA 1
ATOM 1602 C C . GLU A 1 198 ? -5.689 -3.225 13.440 1.00 97.44 198 GLU A C 1
ATOM 1604 O O . GLU A 1 198 ? -6.115 -3.079 12.287 1.00 97.44 198 GLU A O 1
ATOM 1609 N N . ASN A 1 199 ? -4.647 -2.531 13.913 1.00 97.06 199 ASN A N 1
ATOM 1610 C CA . ASN A 1 199 ? -3.874 -1.567 13.117 1.00 97.06 199 ASN A CA 1
ATOM 1611 C C . ASN A 1 199 ? -2.674 -2.218 12.404 1.00 97.06 199 ASN A C 1
ATOM 1613 O O . ASN A 1 199 ? -2.404 -3.412 12.530 1.00 97.06 199 ASN A O 1
ATOM 1617 N N . TYR A 1 200 ? -1.902 -1.415 11.668 1.00 96.25 200 TYR A N 1
ATOM 1618 C CA . TYR A 1 200 ? -0.738 -1.886 10.911 1.00 96.25 200 TYR A CA 1
ATOM 1619 C C . TYR A 1 200 ? 0.398 -2.479 11.772 1.00 96.25 200 TYR A C 1
ATOM 1621 O O . TYR A 1 200 ? 1.267 -3.164 11.236 1.00 96.25 200 TYR A O 1
ATOM 1629 N N . LEU A 1 201 ? 0.408 -2.228 13.084 1.00 95.56 201 LEU A N 1
ATOM 1630 C CA . LEU A 1 201 ? 1.371 -2.797 14.033 1.00 95.56 201 LEU A CA 1
ATOM 1631 C C . LEU A 1 201 ? 0.860 -4.091 14.688 1.00 95.56 201 LEU A C 1
ATOM 1633 O O . LEU A 1 201 ? 1.587 -4.691 15.474 1.00 95.56 201 LEU A O 1
ATOM 1637 N N . GLY A 1 202 ? -0.360 -4.533 14.364 1.00 95.56 202 GLY A N 1
ATOM 1638 C CA . GLY A 1 202 ? -0.995 -5.702 14.977 1.00 95.56 202 GLY A CA 1
ATOM 1639 C C . GLY A 1 202 ? -1.601 -5.425 16.355 1.00 95.56 202 GLY A C 1
ATOM 1640 O O . GLY A 1 202 ? -2.026 -6.355 17.035 1.00 95.56 202 GLY A O 1
ATOM 1641 N N . GLU A 1 203 ? -1.649 -4.162 16.784 1.00 96.31 203 GLU A N 1
ATOM 1642 C CA . GLU A 1 203 ? -2.331 -3.797 18.023 1.00 96.31 203 GLU A CA 1
ATOM 1643 C C . GLU A 1 203 ? -3.830 -3.718 17.831 1.00 96.31 203 GLU A C 1
ATOM 1645 O O . GLU A 1 203 ? -4.304 -3.450 16.726 1.00 96.31 203 GLU A O 1
ATOM 1650 N N . ARG A 1 204 ? -4.563 -3.898 18.934 1.00 96.69 204 ARG A N 1
ATOM 1651 C CA . ARG A 1 204 ? -6.016 -4.028 18.927 1.00 96.69 204 ARG A CA 1
ATOM 1652 C C . ARG A 1 204 ? -6.701 -3.019 19.830 1.00 96.69 204 ARG A C 1
ATOM 1654 O O . ARG A 1 204 ? -6.254 -2.742 20.943 1.00 96.69 204 ARG A O 1
ATOM 1661 N N . ILE A 1 205 ? -7.841 -2.539 19.355 1.00 96.88 205 ILE A N 1
ATOM 1662 C CA . ILE A 1 205 ? -8.797 -1.756 20.128 1.00 96.88 205 ILE A CA 1
ATOM 1663 C C . ILE A 1 205 ? -10.186 -2.362 19.957 1.00 96.88 205 ILE A C 1
ATOM 1665 O O . ILE A 1 205 ? -10.647 -2.589 18.839 1.00 96.88 205 ILE A O 1
ATOM 1669 N N . ILE A 1 206 ? -10.859 -2.639 21.071 1.00 96.88 206 ILE A N 1
ATOM 1670 C CA . ILE A 1 206 ? -12.255 -3.076 21.074 1.00 96.88 206 ILE A CA 1
ATOM 1671 C C . ILE A 1 206 ? -13.124 -1.868 21.393 1.00 96.88 206 ILE A C 1
ATOM 1673 O O . ILE A 1 206 ? -12.922 -1.188 22.396 1.00 96.88 206 ILE A O 1
ATOM 1677 N N . ILE A 1 207 ? -14.102 -1.632 20.533 1.00 96.00 207 ILE A N 1
ATOM 1678 C CA . ILE A 1 207 ? -15.082 -0.564 20.621 1.00 96.00 207 ILE A CA 1
ATOM 1679 C C . ILE A 1 207 ? -16.413 -1.213 20.975 1.00 96.00 207 ILE A C 1
ATOM 1681 O O . ILE A 1 207 ? -16.982 -1.971 20.187 1.00 96.00 207 ILE A O 1
ATOM 1685 N N . SER A 1 208 ? -16.913 -0.908 22.161 1.00 93.94 208 SER A N 1
ATOM 1686 C CA . SER A 1 208 ? -18.294 -1.157 22.569 1.00 93.94 208 SER A CA 1
ATOM 1687 C C . SER A 1 208 ? -18.969 0.177 22.861 1.00 93.94 208 SER A C 1
ATOM 1689 O O . SER A 1 208 ? -18.334 1.231 22.905 1.00 93.94 208 SER A O 1
ATOM 1691 N N . THR A 1 209 ? -20.285 0.169 23.026 1.00 89.88 209 THR A N 1
ATOM 1692 C CA . THR A 1 209 ? -21.037 1.409 23.210 1.00 89.88 209 THR A CA 1
ATOM 1693 C C . THR A 1 209 ? -22.227 1.211 24.124 1.00 89.88 209 THR A C 1
ATOM 1695 O O . THR A 1 209 ? -22.861 0.157 24.159 1.00 89.88 209 THR A O 1
ATOM 1698 N N . THR A 1 210 ? -22.518 2.272 24.865 1.00 79.12 210 THR A N 1
ATOM 1699 C CA . THR A 1 210 ? -23.845 2.530 25.418 1.00 79.12 210 THR A CA 1
ATOM 1700 C C . THR A 1 210 ? -24.391 3.794 24.751 1.00 79.12 210 THR A C 1
ATOM 1702 O O . THR A 1 210 ? -23.668 4.461 24.017 1.00 79.12 210 THR A O 1
ATOM 1705 N N . VAL A 1 211 ? -25.663 4.140 24.954 1.00 82.69 211 VAL A N 1
ATOM 1706 C CA . VAL A 1 211 ? -26.286 5.279 24.254 1.00 82.69 211 VAL A CA 1
ATOM 1707 C C . VAL A 1 211 ? -25.412 6.544 24.355 1.00 82.69 211 VAL A C 1
ATOM 1709 O O . VAL A 1 211 ? -25.201 7.071 25.445 1.00 82.69 211 VAL A O 1
ATOM 1712 N N . ASN A 1 212 ? -24.911 7.017 23.208 1.00 82.00 212 ASN A N 1
ATOM 1713 C CA . ASN A 1 212 ? -24.070 8.213 23.040 1.00 82.00 212 ASN A CA 1
ATOM 1714 C C . ASN A 1 212 ? -22.709 8.205 23.761 1.00 82.00 212 ASN A C 1
ATOM 1716 O O . ASN A 1 212 ? -22.072 9.255 23.881 1.00 82.00 212 ASN A O 1
ATOM 1720 N N . THR A 1 213 ? -22.228 7.048 24.217 1.00 89.62 213 THR A N 1
ATOM 1721 C CA . THR A 1 213 ? -20.870 6.902 24.761 1.00 89.62 213 THR A CA 1
ATOM 1722 C C . THR A 1 213 ? -20.204 5.641 24.228 1.00 89.62 213 THR A C 1
ATOM 1724 O O . THR A 1 213 ? -20.845 4.609 24.005 1.00 89.62 213 THR A O 1
ATOM 1727 N N . TYR A 1 214 ? -18.896 5.726 24.016 1.00 93.56 214 TYR A N 1
ATOM 1728 C CA . TYR A 1 214 ? -18.097 4.641 23.464 1.00 93.56 214 TYR A CA 1
ATOM 1729 C C . TYR A 1 214 ? -17.051 4.222 24.483 1.00 93.56 214 TYR A C 1
ATOM 1731 O O . TYR A 1 214 ? -16.367 5.055 25.074 1.00 93.56 214 TYR A O 1
ATOM 1739 N N . GLN A 1 215 ? -16.942 2.922 24.690 1.00 95.06 215 GLN A N 1
ATOM 1740 C CA . GLN A 1 215 ? -15.961 2.298 25.556 1.00 95.06 215 GLN A CA 1
ATOM 1741 C C . GLN A 1 215 ? -14.885 1.693 24.659 1.00 95.06 215 GLN A C 1
ATOM 1743 O O . GLN A 1 215 ? -15.161 0.839 23.818 1.00 95.06 215 GLN A O 1
ATOM 1748 N N . LEU A 1 216 ? -13.668 2.194 24.820 1.00 96.19 216 LEU A N 1
ATOM 1749 C CA . LEU A 1 216 ? -12.483 1.799 24.080 1.00 96.19 216 LEU A CA 1
ATOM 1750 C C . LEU A 1 216 ? -11.609 0.949 24.992 1.00 96.19 216 LEU A C 1
ATOM 1752 O O . LEU A 1 216 ? -11.100 1.444 25.996 1.00 96.19 216 LEU A O 1
ATOM 1756 N N . ARG A 1 217 ? -11.422 -0.320 24.646 1.00 96.31 217 ARG A N 1
ATOM 1757 C CA . ARG A 1 217 ? -10.534 -1.231 25.368 1.00 96.31 217 ARG A CA 1
ATOM 1758 C C . ARG A 1 217 ? -9.288 -1.492 24.539 1.00 96.31 217 ARG A C 1
ATOM 1760 O O . ARG A 1 217 ? -9.373 -2.107 23.479 1.00 96.31 217 ARG A O 1
ATOM 1767 N N . LEU A 1 218 ? -8.154 -1.030 25.049 1.00 93.81 218 LEU A N 1
ATOM 1768 C CA . LEU A 1 218 ? -6.815 -1.294 24.535 1.00 93.81 218 LEU A CA 1
ATOM 1769 C C . LEU A 1 218 ? -6.079 -2.223 25.509 1.00 93.81 218 LEU A C 1
ATOM 1771 O O . LEU A 1 218 ? -6.518 -2.429 26.642 1.00 93.81 218 LEU A O 1
ATOM 1775 N N . GLU A 1 219 ? -4.916 -2.733 25.110 1.00 89.00 219 GLU A N 1
ATOM 1776 C CA . GLU A 1 219 ? -4.044 -3.489 26.023 1.00 89.00 219 GLU A CA 1
ATOM 1777 C C . GLU A 1 219 ? -3.588 -2.652 27.227 1.00 89.00 219 GLU A C 1
ATOM 1779 O O . GLU A 1 219 ? -3.468 -3.165 28.337 1.00 89.00 219 GLU A O 1
ATOM 1784 N N . SER A 1 220 ? -3.391 -1.344 27.032 1.00 88.19 220 SER A N 1
ATOM 1785 C CA . SER A 1 220 ? -2.983 -0.408 28.085 1.00 88.19 220 SER A CA 1
ATOM 1786 C C . SER A 1 220 ? -4.087 -0.082 29.096 1.00 88.19 220 SER A C 1
ATOM 1788 O O . SER A 1 220 ? -3.819 0.582 30.096 1.00 88.19 220 SER A O 1
ATOM 1790 N N . GLY A 1 221 ? -5.331 -0.485 28.828 1.00 92.50 221 GLY A N 1
ATOM 1791 C CA . GLY A 1 221 ? -6.480 -0.210 29.682 1.00 92.50 221 GLY A CA 1
ATOM 1792 C C . GLY A 1 221 ? -7.722 0.217 28.909 1.00 92.50 221 GLY A C 1
ATOM 1793 O O . GLY A 1 221 ? -7.802 0.131 27.684 1.00 92.50 221 GLY A O 1
ATOM 1794 N N . GLU A 1 222 ? -8.714 0.682 29.658 1.00 94.06 222 GLU A N 1
ATOM 1795 C CA . GLU A 1 222 ? -10.032 1.016 29.136 1.00 94.06 222 GLU A CA 1
ATOM 1796 C C . GLU A 1 222 ? -10.342 2.500 29.334 1.00 94.06 222 GLU A C 1
ATOM 1798 O O . GLU A 1 222 ? -10.071 3.068 30.394 1.00 94.06 222 GLU A O 1
ATOM 1803 N N . VAL A 1 223 ? -10.907 3.132 28.307 1.00 94.62 223 VAL A N 1
ATOM 1804 C CA . VAL A 1 223 ? -11.260 4.553 28.302 1.00 94.62 223 VAL A CA 1
ATOM 1805 C C . VAL A 1 223 ? -12.672 4.722 27.757 1.00 94.62 223 VAL A C 1
ATOM 1807 O O . VAL A 1 223 ? -13.038 4.113 26.755 1.00 94.62 223 VAL A O 1
ATOM 1810 N N . VAL A 1 224 ? -13.466 5.582 28.393 1.00 94.38 224 VAL A N 1
ATOM 1811 C CA . VAL A 1 224 ? -14.791 5.973 27.899 1.00 94.38 224 VAL A CA 1
ATOM 1812 C C . VAL A 1 224 ? -14.691 7.340 27.234 1.00 94.38 224 VAL A C 1
ATOM 1814 O O . VAL A 1 224 ? -14.141 8.275 27.815 1.00 94.38 224 VAL A O 1
ATOM 1817 N N . VAL A 1 225 ? -15.221 7.460 26.018 1.00 93.75 225 VAL A N 1
ATOM 1818 C CA . VAL A 1 225 ? -15.166 8.682 25.208 1.00 93.75 225 VAL A CA 1
ATOM 1819 C C . VAL A 1 225 ? -16.539 9.058 24.651 1.00 93.75 225 VAL A C 1
ATOM 1821 O O . VAL A 1 225 ? -17.416 8.212 24.454 1.00 93.75 225 VAL A O 1
ATOM 1824 N N . SER A 1 226 ? -16.722 10.350 24.381 1.00 91.31 226 SER A N 1
ATOM 1825 C CA . SER A 1 226 ? -17.849 10.864 23.601 1.00 91.31 226 SER A CA 1
ATOM 1826 C C . SER A 1 226 ? -17.619 10.657 22.100 1.00 91.31 226 SER A C 1
ATOM 1828 O O . SER A 1 226 ? -16.486 10.496 21.645 1.00 91.31 226 SER A O 1
ATOM 1830 N N . GLU A 1 227 ? -18.689 10.749 21.307 1.00 86.19 227 GLU A N 1
ATOM 1831 C CA . GLU A 1 227 ? -18.608 10.709 19.837 1.00 86.19 227 GLU A CA 1
ATOM 1832 C C . GLU A 1 227 ? -17.660 11.780 19.267 1.00 86.19 227 GLU A C 1
ATOM 1834 O O . GLU A 1 227 ? -16.925 11.520 18.317 1.00 86.19 227 GLU A O 1
ATOM 1839 N N . SER A 1 228 ? -17.613 12.964 19.890 1.00 86.06 228 SER A N 1
ATOM 1840 C CA . SER A 1 228 ? -16.778 14.085 19.440 1.00 86.06 228 SER A CA 1
ATOM 1841 C C . SER A 1 228 ? -15.272 13.814 19.509 1.00 86.06 228 SER A C 1
ATOM 1843 O O . SER A 1 228 ? -14.529 14.416 18.743 1.00 86.06 228 SER A O 1
ATOM 1845 N N . ILE A 1 229 ? -14.823 12.932 20.411 1.00 92.12 229 ILE A N 1
ATOM 1846 C CA . ILE A 1 229 ? -13.400 12.595 20.618 1.00 92.12 229 ILE A CA 1
ATOM 1847 C C . ILE A 1 229 ? -13.069 11.214 20.022 1.00 92.12 229 ILE A C 1
ATOM 1849 O O . ILE A 1 229 ? -11.909 10.897 19.766 1.00 92.12 229 ILE A O 1
ATOM 1853 N N . LEU A 1 230 ? -14.082 10.385 19.751 1.00 91.75 230 LEU A N 1
ATOM 1854 C CA . LEU A 1 230 ? -13.906 9.032 19.225 1.00 91.75 230 LEU A CA 1
ATOM 1855 C C . LEU A 1 230 ? -13.102 9.007 17.922 1.00 91.75 230 LEU A C 1
ATOM 1857 O O . LEU A 1 230 ? -12.149 8.244 17.811 1.00 91.75 230 LEU A O 1
ATOM 1861 N N . ASN A 1 231 ? -13.459 9.855 16.955 1.00 90.81 231 ASN A N 1
ATOM 1862 C CA . ASN A 1 231 ? -12.785 9.881 15.655 1.00 90.81 231 ASN A CA 1
ATOM 1863 C C . ASN A 1 231 ? -11.296 10.227 15.775 1.00 90.81 231 ASN A C 1
ATOM 1865 O O . ASN A 1 231 ? -10.486 9.641 15.064 1.00 90.81 231 ASN A O 1
ATOM 1869 N N . GLU A 1 232 ? -10.942 11.138 16.683 1.00 92.81 232 GLU A N 1
ATOM 1870 C CA . GLU A 1 232 ? -9.550 11.490 16.977 1.00 92.81 232 GLU A CA 1
ATOM 1871 C C . GLU A 1 232 ? -8.809 10.285 17.566 1.00 92.81 232 GLU A C 1
ATOM 1873 O O . GLU A 1 232 ? -7.777 9.888 17.041 1.00 92.81 232 GLU A O 1
ATOM 1878 N N . LYS A 1 233 ? -9.393 9.610 18.567 1.00 94.44 233 LYS A N 1
ATOM 1879 C CA . LYS A 1 233 ? -8.781 8.423 19.189 1.00 94.44 233 LYS A CA 1
ATOM 1880 C C . LYS A 1 233 ? -8.582 7.261 18.226 1.00 94.44 233 LYS A C 1
ATOM 1882 O O . LYS A 1 233 ? -7.557 6.588 18.300 1.00 94.44 233 LYS A O 1
ATOM 1887 N N . ILE A 1 234 ? -9.548 7.013 17.344 1.00 94.81 234 ILE A N 1
ATOM 1888 C CA . ILE A 1 234 ? -9.413 5.976 16.319 1.00 94.81 234 ILE A CA 1
ATOM 1889 C C . ILE A 1 234 ? -8.348 6.379 15.300 1.00 94.81 234 ILE A C 1
ATOM 1891 O O . ILE A 1 234 ? -7.517 5.548 14.954 1.00 94.81 234 ILE A O 1
ATOM 1895 N N . ASN A 1 235 ? -8.316 7.641 14.865 1.00 94.62 235 ASN A N 1
ATOM 1896 C CA . ASN A 1 235 ? -7.288 8.112 13.943 1.00 94.62 235 ASN A CA 1
ATOM 1897 C C . ASN A 1 235 ? -5.881 7.975 14.546 1.00 94.62 235 ASN A C 1
ATOM 1899 O O . ASN A 1 235 ? -5.026 7.351 13.927 1.00 94.62 235 ASN A O 1
ATOM 1903 N N . ASP A 1 236 ? -5.672 8.458 15.773 1.00 94.94 236 ASP A N 1
ATOM 1904 C CA . ASP A 1 236 ? -4.400 8.330 16.492 1.00 94.94 236 ASP A CA 1
ATOM 1905 C C . ASP A 1 236 ? -3.960 6.865 16.595 1.00 94.94 236 ASP A C 1
ATOM 1907 O O . ASP A 1 236 ? -2.808 6.530 16.335 1.00 94.94 236 ASP A O 1
ATOM 1911 N N . PHE A 1 237 ? -4.888 5.964 16.929 1.00 96.31 237 PHE A N 1
ATOM 1912 C CA . PHE A 1 237 ? -4.608 4.533 17.015 1.00 96.31 237 PHE A CA 1
ATOM 1913 C C . PHE A 1 237 ? -4.185 3.917 15.670 1.00 96.31 237 PHE A C 1
ATOM 1915 O O . PHE A 1 237 ? -3.357 3.000 15.642 1.00 96.31 237 PHE A O 1
ATOM 1922 N N . LEU A 1 238 ? -4.751 4.399 14.562 1.00 96.56 238 LEU A N 1
ATOM 1923 C CA . LEU A 1 238 ? -4.479 3.894 13.218 1.00 96.56 238 LEU A CA 1
ATOM 1924 C C . LEU A 1 238 ? -3.192 4.461 12.600 1.00 96.56 238 LEU A C 1
ATOM 1926 O O . LEU A 1 238 ? -2.613 3.787 11.750 1.00 96.56 238 LEU A O 1
ATOM 1930 N N . THR A 1 239 ? -2.749 5.659 13.003 1.00 95.06 239 THR A N 1
ATOM 1931 C CA . THR A 1 239 ? -1.661 6.402 12.329 1.00 95.06 239 THR A CA 1
ATOM 1932 C C . THR A 1 239 ? -0.447 6.735 13.200 1.00 95.06 239 THR A C 1
ATOM 1934 O O . THR A 1 239 ? 0.385 7.534 12.774 1.00 95.06 239 THR A O 1
ATOM 1937 N N . ARG A 1 240 ? -0.393 6.220 14.428 1.00 88.25 240 ARG A N 1
ATOM 1938 C CA . ARG A 1 240 ? 0.716 6.417 15.379 1.00 88.25 240 ARG A CA 1
ATOM 1939 C C . ARG A 1 240 ? 2.090 6.017 14.849 1.00 88.25 240 ARG A C 1
ATOM 1941 O O . ARG A 1 240 ? 2.142 5.062 14.051 1.00 88.25 240 ARG A O 1
#

Solvent-accessible surface area (backbone atoms only — not comparable to full-atom values): 13456 Å² total; per-residue (Å²): 114,66,49,72,68,56,47,35,75,61,72,37,87,70,62,42,79,54,73,93,55,23,36,36,37,73,50,80,51,100,91,51,40,36,37,40,36,37,36,46,42,92,96,60,38,25,39,37,35,55,23,50,77,53,90,54,71,66,59,52,53,51,56,60,68,64,63,81,73,94,63,81,70,86,51,56,41,67,44,77,47,70,90,53,96,75,64,39,40,20,33,41,34,34,26,36,90,52,52,69,83,54,63,93,63,39,63,95,44,35,77,50,28,26,41,45,29,69,30,48,65,30,46,48,62,42,75,68,51,55,65,55,45,45,50,42,41,72,76,69,57,38,54,37,43,72,87,60,76,89,51,55,31,34,33,37,33,36,39,33,75,85,79,71,49,60,46,73,85,91,46,68,39,82,47,54,70,72,54,50,54,52,54,56,60,71,35,61,52,28,76,94,22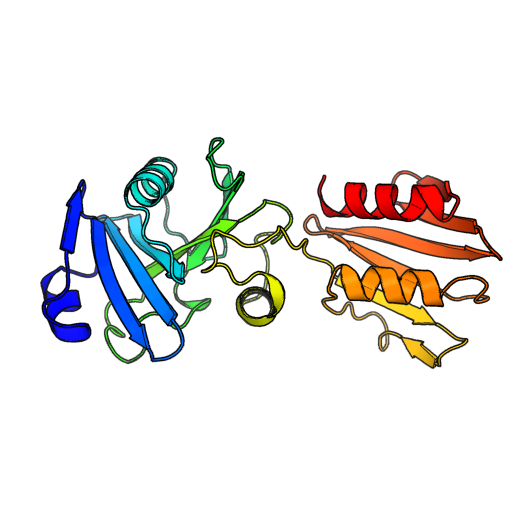,41,40,36,39,29,29,32,86,71,50,57,38,37,39,34,37,46,76,78,35,35,39,40,39,40,90,95,46,74,48,78,41,45,70,89,51,42,62,58,55,52,46,51,66,35,64,111

Sequence (240 aa):
MITYQDLVNGFGESIETLKDGVFKFKIEVPAFTLFNYLWCKRGSGDFLLLSKNIEDDKFVSFIYSQLSFNKKITSLNKVNISTNHYGFDSLLLAPSGYHGHFNGVLDDKRSELILCSPIYHHEFSGNESVDEFREMRTRRVHIDRWDRKPEPKILVRFNNTKTGGGTIGNEYILMSDARLKSEIHNLNGVVNGFIEVENYLGERIIISTTVNTYQLRLESGEVVVSESILNEKINDFLTR